Protein AF-A0A7R7HYR4-F1 (afdb_monomer)

Foldseek 3Di:
DDPVQQLLLLVLLVLLLVVLVVLLCVLVVCPPDDCPDDDNVRSVVSNQLSVQLNLLRADNPDPDPDDPPDDPDDDDQQVVLCSNRVCQRSCVQSPPVSVVSSVVSCVVVVHDHDHRDHGPDAPPDQPPDDPVNVVCLVVVVQVDDAPPPDDDQDNVLSDWDFDALVRVVVVLVVCVVVVVVSDPGDPCSSVDPNNFGKTKHFDNPPCQDFQHQDPVRDTRDSVNGHIDIDGPDD

Structure (mmCIF, N/CA/C/O backbone):
data_AF-A0A7R7HYR4-F1
#
_entry.id   AF-A0A7R7HYR4-F1
#
loop_
_atom_site.group_PDB
_atom_site.id
_atom_site.type_symbol
_atom_site.label_atom_id
_atom_site.label_alt_id
_atom_site.label_comp_id
_atom_site.label_asym_id
_atom_site.label_entity_id
_atom_site.label_seq_id
_atom_site.pdbx_PDB_ins_code
_atom_site.Cartn_x
_atom_site.Cartn_y
_atom_site.Cartn_z
_atom_site.occupancy
_atom_site.B_iso_or_equiv
_atom_site.auth_seq_id
_atom_site.auth_comp_id
_atom_site.auth_asym_id
_atom_site.auth_atom_id
_atom_site.pdbx_PDB_model_num
ATOM 1 N N . MET A 1 1 ? 14.959 -1.902 19.935 1.00 59.31 1 MET A N 1
ATOM 2 C CA . MET A 1 1 ? 13.515 -1.638 20.161 1.00 59.31 1 MET A CA 1
ATOM 3 C C . MET A 1 1 ? 12.787 -2.878 20.677 1.00 59.31 1 MET A C 1
ATOM 5 O O . MET A 1 1 ? 13.322 -3.978 20.569 1.00 59.31 1 MET A O 1
ATOM 9 N N . SER A 1 2 ? 11.633 -2.723 21.337 1.00 76.38 2 SER A N 1
ATOM 10 C CA . SER A 1 2 ? 11.024 -3.791 22.153 1.00 76.38 2 SER A CA 1
ATOM 11 C C . SER A 1 2 ? 10.123 -4.712 21.324 1.00 76.38 2 SER A C 1
ATOM 13 O O . SER A 1 2 ? 9.272 -4.237 20.579 1.00 76.38 2 SER A O 1
ATOM 15 N N . ARG A 1 3 ? 10.191 -6.039 21.540 1.00 81.62 3 ARG A N 1
ATOM 16 C CA . ARG A 1 3 ? 9.233 -7.030 20.981 1.00 81.62 3 ARG A CA 1
ATOM 17 C C . ARG A 1 3 ? 7.763 -6.638 21.196 1.00 81.62 3 ARG A C 1
ATOM 19 O O . ARG A 1 3 ? 6.889 -7.130 20.484 1.00 81.62 3 ARG A O 1
ATOM 26 N N . ARG A 1 4 ? 7.490 -5.799 22.199 1.00 85.88 4 ARG A N 1
ATOM 27 C CA . ARG A 1 4 ? 6.174 -5.229 22.492 1.00 85.88 4 ARG A CA 1
ATOM 28 C C . ARG A 1 4 ? 5.673 -4.311 21.376 1.00 85.88 4 ARG A C 1
ATOM 30 O O . ARG A 1 4 ? 4.516 -4.436 20.999 1.00 85.88 4 ARG A O 1
ATOM 37 N N . GLU A 1 5 ? 6.523 -3.446 20.831 1.00 87.44 5 GLU A N 1
ATOM 38 C CA . GLU A 1 5 ? 6.157 -2.502 19.763 1.00 87.44 5 GLU A CA 1
ATOM 39 C C . GLU A 1 5 ? 5.840 -3.250 18.471 1.00 87.44 5 GLU A C 1
ATOM 41 O O . GLU A 1 5 ? 4.805 -3.025 17.858 1.00 87.44 5 GLU A O 1
ATOM 46 N N . THR A 1 6 ? 6.662 -4.237 18.117 1.00 87.69 6 THR A N 1
ATOM 47 C CA . THR A 1 6 ? 6.432 -5.087 16.943 1.00 87.69 6 THR A CA 1
ATOM 48 C C . THR A 1 6 ? 5.141 -5.912 17.056 1.00 87.69 6 THR A C 1
ATOM 50 O O . THR A 1 6 ? 4.526 -6.247 16.045 1.00 87.69 6 THR A O 1
ATOM 53 N N . ARG A 1 7 ? 4.734 -6.306 18.271 1.00 88.94 7 ARG A N 1
ATOM 54 C CA . ARG A 1 7 ? 3.433 -6.961 18.501 1.00 88.94 7 ARG A CA 1
ATOM 55 C C . ARG A 1 7 ? 2.293 -5.962 18.372 1.00 88.94 7 ARG A C 1
ATOM 57 O O . ARG A 1 7 ? 1.361 -6.240 17.633 1.00 88.94 7 ARG A O 1
ATOM 64 N N . LEU A 1 8 ? 2.424 -4.798 19.007 1.00 92.19 8 LEU A N 1
ATOM 65 C CA . LEU A 1 8 ? 1.439 -3.727 18.917 1.00 92.19 8 LEU A CA 1
ATOM 66 C C . LEU A 1 8 ? 1.188 -3.320 17.459 1.00 92.19 8 LEU A C 1
ATOM 68 O O . LEU A 1 8 ? 0.040 -3.253 17.050 1.00 92.19 8 LEU A O 1
ATOM 72 N N . ASP A 1 9 ? 2.237 -3.132 16.658 1.00 92.94 9 ASP A N 1
ATOM 73 C CA . ASP A 1 9 ? 2.125 -2.823 15.227 1.00 92.94 9 ASP A CA 1
ATOM 74 C C . ASP A 1 9 ? 1.305 -3.885 14.467 1.00 92.94 9 ASP A C 1
ATOM 76 O O . ASP A 1 9 ? 0.493 -3.539 13.613 1.00 92.94 9 ASP A O 1
ATOM 80 N N . ARG A 1 10 ? 1.459 -5.175 14.795 1.00 91.19 10 ARG A N 1
ATOM 81 C CA . ARG A 1 10 ? 0.664 -6.254 14.177 1.00 91.19 10 ARG A CA 1
ATOM 82 C C . ARG A 1 10 ? -0.778 -6.292 14.676 1.00 91.19 10 ARG A C 1
ATOM 84 O O . ARG A 1 10 ? -1.676 -6.542 13.880 1.00 91.19 10 ARG A O 1
ATOM 91 N N . ASP A 1 11 ? -1.004 -6.033 15.960 1.00 93.06 11 ASP A N 1
ATOM 92 C CA . ASP A 1 11 ? -2.353 -5.968 16.529 1.00 93.06 11 ASP A CA 1
ATOM 93 C C . ASP A 1 11 ? -3.136 -4.791 15.924 1.00 93.06 11 ASP A C 1
ATOM 95 O O . ASP A 1 11 ? -4.302 -4.935 15.556 1.00 93.06 11 ASP A O 1
ATOM 99 N N . ILE A 1 12 ? -2.471 -3.642 15.749 1.00 95.75 12 ILE A N 1
ATOM 100 C CA . ILE A 1 12 ? -3.014 -2.484 15.034 1.00 95.75 12 ILE A CA 1
ATOM 101 C C . ILE A 1 12 ? -3.298 -2.838 13.575 1.00 95.75 12 ILE A C 1
ATOM 103 O O . ILE A 1 12 ? -4.384 -2.534 13.093 1.00 95.75 12 ILE A O 1
ATOM 107 N N . ALA A 1 13 ? -2.386 -3.527 12.884 1.00 95.12 13 ALA A N 1
ATOM 108 C CA . ALA A 1 13 ? -2.622 -3.964 11.511 1.00 95.12 13 ALA A CA 1
ATOM 109 C C . ALA A 1 13 ? -3.854 -4.871 11.383 1.00 95.12 13 ALA A C 1
ATOM 111 O O . ALA A 1 13 ? -4.683 -4.665 10.502 1.00 95.12 13 ALA A O 1
ATOM 112 N N . ALA A 1 14 ? -4.012 -5.841 12.286 1.00 94.31 14 ALA A N 1
ATOM 113 C CA . ALA A 1 14 ? -5.165 -6.735 12.292 1.00 94.31 14 ALA A CA 1
ATOM 114 C C . ALA A 1 14 ? -6.481 -5.979 12.523 1.00 94.31 14 ALA A C 1
ATOM 116 O O . ALA A 1 14 ? -7.466 -6.217 11.822 1.00 94.31 14 ALA A O 1
ATOM 117 N N . MET A 1 15 ? -6.482 -5.040 13.472 1.00 96.50 15 MET A N 1
ATOM 118 C CA . MET A 1 15 ? -7.629 -4.175 13.742 1.00 96.50 15 MET A CA 1
ATOM 119 C C . MET A 1 15 ? -7.978 -3.315 12.520 1.00 96.50 15 MET A C 1
ATOM 121 O O . MET A 1 15 ? -9.125 -3.328 12.079 1.00 96.50 15 MET A O 1
ATOM 125 N N . LEU A 1 16 ? -6.995 -2.631 11.925 1.00 96.94 16 LEU A N 1
ATOM 126 C CA . LEU A 1 16 ? -7.204 -1.783 10.749 1.00 96.94 16 LEU A CA 1
ATOM 127 C C . LEU A 1 16 ? -7.724 -2.592 9.558 1.00 96.94 16 LEU A C 1
ATOM 129 O O . LEU A 1 16 ? -8.661 -2.155 8.896 1.00 96.94 16 LEU A O 1
ATOM 133 N N . ALA A 1 17 ? -7.189 -3.793 9.322 1.00 95.88 17 ALA A N 1
ATOM 134 C CA . ALA A 1 17 ? -7.700 -4.685 8.286 1.00 95.88 17 ALA A CA 1
ATOM 135 C C . ALA A 1 17 ? -9.185 -5.012 8.514 1.00 95.88 17 ALA A C 1
ATOM 137 O O . ALA A 1 17 ? -9.989 -4.901 7.592 1.00 95.88 17 ALA A O 1
ATOM 138 N N . ALA A 1 18 ? -9.578 -5.351 9.746 1.00 95.62 18 ALA A N 1
ATOM 139 C CA . ALA A 1 18 ? -10.973 -5.640 10.075 1.00 95.62 18 ALA A CA 1
ATOM 140 C C . ALA A 1 18 ? -11.902 -4.428 9.860 1.00 95.62 18 ALA A C 1
ATOM 142 O O . ALA A 1 18 ? -13.008 -4.587 9.331 1.00 95.62 18 ALA A O 1
ATOM 143 N N . LYS A 1 19 ? -11.458 -3.214 10.220 1.00 97.12 19 LYS A N 1
ATOM 144 C CA . LYS A 1 19 ? -12.212 -1.971 9.967 1.00 97.12 19 LYS A CA 1
ATOM 145 C C . LYS A 1 19 ? -12.371 -1.711 8.469 1.00 97.12 19 LYS A C 1
ATOM 147 O O . LYS A 1 19 ? -13.491 -1.493 8.016 1.00 97.12 19 LYS A O 1
ATOM 152 N N . ALA A 1 20 ? -11.289 -1.821 7.701 1.00 96.31 20 ALA A N 1
ATOM 153 C CA . ALA A 1 20 ? -11.312 -1.640 6.253 1.00 96.31 20 ALA A CA 1
ATOM 154 C C . ALA A 1 20 ? -12.227 -2.659 5.560 1.00 96.31 20 ALA A C 1
ATOM 156 O O . ALA A 1 20 ? -13.045 -2.270 4.734 1.00 96.31 20 ALA A O 1
ATOM 157 N N . PHE A 1 21 ? -12.181 -3.943 5.937 1.00 95.38 21 PHE A N 1
ATOM 158 C CA . PHE A 1 21 ? -13.101 -4.948 5.388 1.00 95.38 21 PHE A CA 1
ATOM 159 C C . PHE A 1 21 ? -14.566 -4.650 5.710 1.00 95.38 21 PHE A C 1
ATOM 161 O O . PHE A 1 21 ? -15.437 -4.856 4.863 1.00 95.38 21 PHE A O 1
ATOM 168 N N . THR A 1 22 ? -14.847 -4.162 6.918 1.00 94.44 22 THR A N 1
ATOM 169 C CA . THR A 1 22 ? -16.204 -3.767 7.313 1.00 94.44 22 THR A CA 1
ATOM 170 C C . THR A 1 22 ? -16.695 -2.591 6.468 1.00 94.44 22 THR A C 1
ATOM 172 O O . THR A 1 22 ? -17.810 -2.635 5.953 1.00 94.44 22 THR A O 1
ATOM 175 N N . GLU A 1 23 ? -15.850 -1.576 6.271 1.00 94.62 23 GLU A N 1
ATOM 176 C CA . GLU A 1 23 ? -16.158 -0.401 5.449 1.00 94.62 23 GLU A CA 1
ATOM 177 C C . GLU A 1 23 ? -16.341 -0.787 3.969 1.00 94.62 23 GLU A C 1
ATOM 179 O O . GLU A 1 23 ? -17.358 -0.441 3.376 1.00 94.62 23 GLU A O 1
ATOM 184 N N . ILE A 1 24 ? -15.457 -1.615 3.398 1.00 93.69 24 ILE A N 1
ATOM 185 C CA . ILE A 1 24 ? -15.606 -2.153 2.032 1.00 93.69 24 ILE A CA 1
ATOM 186 C C . ILE A 1 24 ? -16.936 -2.891 1.876 1.00 93.69 24 ILE A C 1
ATOM 188 O O . ILE A 1 24 ? -17.642 -2.687 0.892 1.00 93.69 24 ILE A O 1
ATOM 192 N N . ARG A 1 25 ? -17.303 -3.747 2.837 1.00 91.56 25 ARG A N 1
ATOM 193 C CA . ARG A 1 25 ? -18.558 -4.506 2.773 1.00 91.56 25 ARG A CA 1
ATOM 194 C C . ARG A 1 25 ? -19.781 -3.594 2.844 1.00 91.56 25 ARG A C 1
ATOM 196 O O . ARG A 1 25 ? -20.766 -3.864 2.165 1.00 91.56 25 ARG A O 1
ATOM 203 N N . TYR A 1 26 ? -19.717 -2.539 3.652 1.00 89.94 26 TYR A N 1
ATOM 204 C CA . TYR A 1 26 ? -20.771 -1.532 3.742 1.00 89.94 26 TYR A CA 1
ATOM 205 C C . TYR A 1 26 ? -20.942 -0.767 2.424 1.00 89.94 26 TYR A C 1
ATOM 207 O O . TYR A 1 26 ? -22.066 -0.601 1.967 1.00 89.94 26 TYR A O 1
ATOM 215 N N . LEU A 1 27 ? -19.841 -0.361 1.787 1.00 90.19 27 LEU A N 1
ATOM 216 C CA . LEU A 1 27 ? -19.860 0.344 0.500 1.00 90.19 27 LEU A CA 1
ATOM 217 C C . LEU A 1 27 ? -20.329 -0.568 -0.645 1.00 90.19 27 LEU A C 1
ATOM 219 O O . LEU A 1 27 ? -21.175 -0.188 -1.443 1.00 90.19 27 LEU A O 1
ATOM 223 N N . ALA A 1 28 ? -19.843 -1.811 -0.696 1.00 87.56 28 ALA A N 1
ATOM 224 C CA . ALA A 1 28 ? -20.192 -2.762 -1.753 1.00 87.56 28 ALA A CA 1
ATOM 225 C C . ALA A 1 28 ? -21.618 -3.327 -1.629 1.00 87.56 28 ALA A C 1
ATOM 227 O O . ALA A 1 28 ? -22.205 -3.757 -2.621 1.00 87.56 28 ALA A O 1
ATOM 228 N N . GLY A 1 29 ? -22.166 -3.386 -0.412 1.00 82.06 29 GLY A N 1
ATOM 229 C CA . GLY A 1 29 ? -23.483 -3.964 -0.144 1.00 82.06 29 GLY A CA 1
ATOM 230 C C . GLY A 1 29 ? -24.659 -3.056 -0.502 1.00 82.06 29 GLY A C 1
ATOM 231 O O . GLY A 1 29 ? -25.799 -3.525 -0.500 1.00 82.06 29 GLY A O 1
ATOM 232 N N . ASP A 1 30 ? -24.417 -1.779 -0.800 1.00 66.19 30 ASP A N 1
ATOM 233 C CA . ASP A 1 30 ? -25.467 -0.764 -0.791 1.00 66.19 30 ASP A CA 1
ATOM 234 C C . A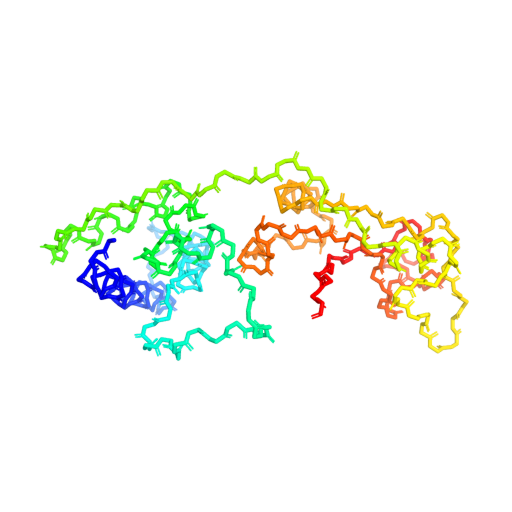SP A 1 30 ? -26.071 -0.440 -2.166 1.00 66.19 30 ASP A C 1
ATOM 236 O O . ASP A 1 30 ? -26.207 0.711 -2.572 1.00 66.19 30 ASP A O 1
ATOM 240 N N . ALA A 1 31 ? -26.543 -1.471 -2.872 1.00 55.03 31 ALA A N 1
ATOM 241 C CA . ALA A 1 31 ? -27.345 -1.316 -4.094 1.00 55.03 31 ALA A CA 1
ATOM 242 C C . ALA A 1 31 ? -28.733 -0.661 -3.857 1.00 55.03 31 ALA A C 1
ATOM 244 O O . ALA A 1 31 ? -29.544 -0.596 -4.780 1.00 55.03 31 ALA A O 1
ATOM 245 N N . ARG A 1 32 ? -29.052 -0.231 -2.622 1.00 55.56 32 ARG A N 1
ATOM 246 C CA . ARG A 1 32 ? -30.369 0.295 -2.207 1.00 55.56 32 ARG A CA 1
ATOM 247 C C . ARG A 1 32 ? -30.340 1.725 -1.651 1.00 55.56 32 ARG A C 1
ATOM 249 O O . ARG A 1 32 ? -31.402 2.227 -1.277 1.00 55.56 32 ARG A O 1
ATOM 256 N N . ARG A 1 33 ? -29.187 2.400 -1.592 1.00 59.84 33 ARG A N 1
ATOM 257 C CA . ARG A 1 33 ? -29.127 3.804 -1.155 1.00 59.84 33 ARG A CA 1
ATOM 258 C C . ARG A 1 33 ? -29.845 4.722 -2.141 1.00 59.84 33 ARG A C 1
ATOM 260 O O . ARG A 1 33 ? -29.608 4.675 -3.345 1.00 59.84 33 ARG A O 1
ATOM 267 N N . SER A 1 34 ? -30.702 5.591 -1.601 1.00 53.00 34 SER A N 1
ATOM 268 C CA . SER A 1 34 ? -31.257 6.724 -2.344 1.00 53.00 34 SER A CA 1
ATOM 269 C C . SER A 1 34 ? -30.097 7.551 -2.923 1.00 53.00 34 SER A C 1
ATOM 271 O O . SER A 1 34 ? -29.153 7.830 -2.176 1.00 53.00 34 SER A O 1
ATOM 273 N N . PRO A 1 35 ? -30.145 7.972 -4.199 1.00 54.03 35 PRO A N 1
ATOM 274 C CA . PRO A 1 35 ? -29.031 8.595 -4.931 1.00 54.03 35 PRO A CA 1
ATOM 275 C C . PRO A 1 35 ? -28.571 9.969 -4.400 1.00 54.03 35 PRO A C 1
ATOM 277 O O . PRO A 1 35 ? -27.824 10.669 -5.073 1.00 54.03 35 PRO A O 1
ATOM 280 N N . GLN A 1 36 ? -29.015 10.392 -3.214 1.00 56.41 36 GLN A N 1
ATOM 281 C CA . GLN A 1 36 ? -28.776 11.736 -2.691 1.00 56.41 36 GLN A CA 1
ATOM 282 C C . GLN A 1 36 ? -27.474 11.925 -1.900 1.00 56.41 36 GLN A C 1
ATOM 284 O O . GLN A 1 36 ? -27.128 13.077 -1.668 1.00 56.41 36 GLN A O 1
ATOM 289 N N . ASN A 1 37 ? -26.754 10.873 -1.482 1.00 58.81 37 ASN A N 1
ATOM 290 C CA . ASN A 1 37 ? -25.701 11.053 -0.464 1.00 58.81 37 ASN A CA 1
ATOM 291 C C . ASN A 1 37 ? -24.272 10.623 -0.835 1.00 58.81 37 ASN A C 1
ATOM 293 O O . ASN A 1 37 ? -23.368 10.918 -0.057 1.00 58.81 37 ASN A O 1
ATOM 297 N N . THR A 1 38 ? -24.021 9.937 -1.954 1.00 62.59 38 THR A N 1
ATOM 298 C CA . THR A 1 38 ? -22.656 9.592 -2.431 1.00 62.59 38 THR A CA 1
ATOM 299 C C . THR A 1 38 ? -22.760 8.959 -3.819 1.00 62.59 38 THR A C 1
ATOM 301 O O . THR A 1 38 ? -23.701 8.202 -4.070 1.00 62.59 38 THR A O 1
ATOM 304 N N . SER A 1 39 ? -21.860 9.290 -4.747 1.00 77.81 39 SER A N 1
ATOM 305 C CA . SER A 1 39 ? -21.874 8.684 -6.084 1.00 77.81 39 SER A CA 1
ATOM 306 C C . SER A 1 39 ? -21.249 7.282 -6.053 1.00 77.81 39 SER A C 1
ATOM 308 O O . SER A 1 39 ? -20.309 7.023 -5.307 1.00 77.81 39 SER A O 1
ATOM 310 N N . ALA A 1 40 ? -21.730 6.366 -6.899 1.00 80.25 40 ALA A N 1
ATOM 311 C CA . ALA A 1 40 ? -21.155 5.018 -7.008 1.00 80.25 40 ALA A CA 1
ATOM 312 C C . ALA A 1 40 ? -19.657 5.030 -7.385 1.00 80.25 40 ALA A C 1
ATOM 314 O O . ALA A 1 40 ? -18.932 4.078 -7.104 1.00 80.25 40 ALA A O 1
ATOM 315 N N . GLU A 1 41 ? -19.192 6.105 -8.026 1.00 81.00 41 GLU A N 1
ATOM 316 C CA . GLU A 1 41 ? -17.784 6.313 -8.358 1.00 81.00 41 GLU A CA 1
ATOM 317 C C . GLU A 1 41 ? -16.947 6.600 -7.104 1.00 81.00 41 GLU A C 1
ATOM 319 O O . GLU A 1 41 ? -15.928 5.942 -6.901 1.00 81.00 41 GLU A O 1
ATOM 324 N N . GLU A 1 42 ? -17.426 7.470 -6.211 1.00 85.00 42 GLU A N 1
ATOM 325 C CA . GLU A 1 42 ? -16.781 7.757 -4.920 1.00 85.00 42 GLU A CA 1
ATOM 326 C C . GLU A 1 42 ? -16.701 6.502 -4.036 1.00 85.00 42 GLU A C 1
ATOM 328 O O . GLU A 1 42 ? -15.66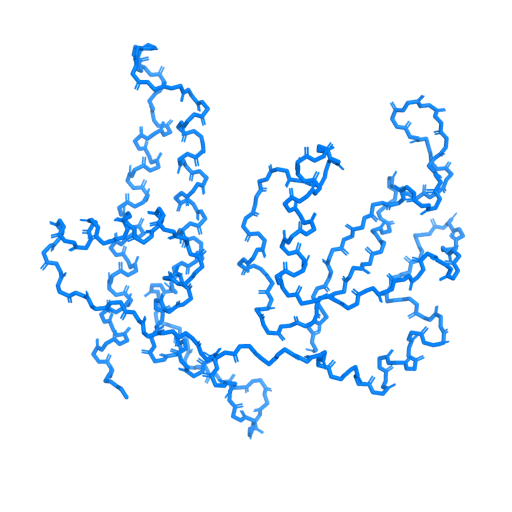3 6.230 -3.429 1.00 85.00 42 GLU A O 1
ATOM 333 N N . ASP A 1 43 ? -17.759 5.684 -4.006 1.00 87.94 43 ASP A N 1
ATOM 334 C CA . ASP A 1 43 ? -17.760 4.418 -3.262 1.00 87.94 43 ASP A CA 1
ATOM 335 C C . ASP A 1 43 ? -16.720 3.432 -3.824 1.00 87.94 43 ASP A C 1
ATOM 337 O O . ASP A 1 43 ? -15.999 2.773 -3.067 1.00 87.94 43 ASP A O 1
ATOM 341 N N . LEU A 1 44 ? -16.588 3.344 -5.153 1.00 87.06 44 LEU A N 1
ATOM 342 C CA . LEU A 1 44 ? -15.578 2.503 -5.800 1.00 87.06 44 LEU A CA 1
ATOM 343 C C . LEU A 1 44 ? -14.154 3.004 -5.546 1.00 87.06 44 LEU A C 1
ATOM 345 O O . LEU A 1 44 ? -13.263 2.192 -5.284 1.00 87.06 44 LEU A O 1
ATOM 349 N N . GLU A 1 45 ? -13.921 4.314 -5.612 1.00 86.12 45 GLU A N 1
ATOM 350 C CA . GLU A 1 45 ? -12.636 4.919 -5.253 1.00 86.12 45 GLU A CA 1
ATOM 351 C C . GLU A 1 45 ? -12.277 4.617 -3.801 1.00 86.12 45 GLU A C 1
ATOM 353 O O . GLU A 1 45 ? -11.157 4.190 -3.505 1.00 86.12 45 GLU A O 1
ATOM 358 N N . ARG A 1 46 ? -13.257 4.728 -2.903 1.00 91.75 46 ARG A N 1
ATOM 359 C CA . ARG A 1 46 ? -13.081 4.431 -1.489 1.00 91.75 46 ARG A CA 1
ATOM 360 C C . ARG A 1 46 ? -12.758 2.959 -1.237 1.00 91.75 46 ARG A C 1
ATOM 362 O O . ARG A 1 46 ? -11.851 2.656 -0.461 1.00 91.75 46 ARG A O 1
ATOM 369 N N . ILE A 1 47 ? -13.446 2.038 -1.913 1.00 91.38 47 ILE A N 1
ATOM 370 C CA . ILE A 1 47 ? -13.151 0.599 -1.847 1.00 91.38 47 ILE A CA 1
ATOM 371 C C . ILE A 1 47 ? -11.725 0.316 -2.329 1.00 91.38 47 ILE A C 1
ATOM 373 O O . ILE A 1 47 ? -10.999 -0.423 -1.662 1.00 91.38 47 ILE A O 1
ATOM 377 N N . ARG A 1 48 ? -11.306 0.909 -3.457 1.00 88.00 48 ARG A N 1
ATOM 378 C CA . ARG A 1 48 ? -9.942 0.753 -3.994 1.00 88.00 48 ARG A CA 1
ATOM 379 C C . ARG A 1 48 ? -8.899 1.243 -2.997 1.00 88.00 48 ARG A C 1
ATOM 381 O O . ARG A 1 48 ? -7.984 0.498 -2.668 1.00 88.00 48 ARG A O 1
ATOM 388 N N . PHE A 1 49 ? -9.093 2.440 -2.448 1.00 90.88 49 PHE A N 1
ATOM 389 C CA . PHE A 1 49 ? -8.222 3.000 -1.419 1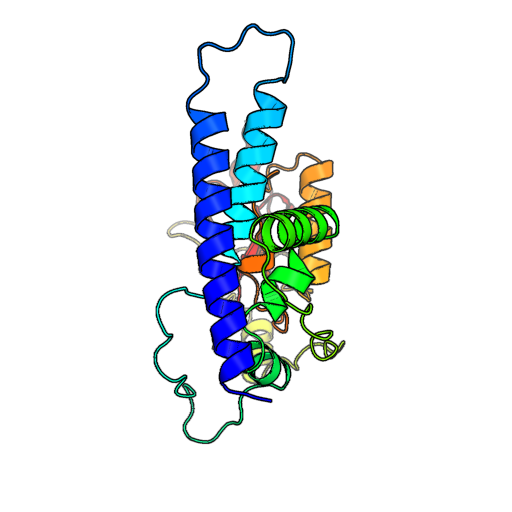.00 90.88 49 PHE A CA 1
ATOM 390 C C . PHE A 1 49 ? -8.062 2.060 -0.210 1.00 90.88 49 PHE A C 1
ATOM 392 O O . PHE A 1 49 ? -6.944 1.805 0.239 1.00 90.88 49 PHE A O 1
ATOM 399 N N . LEU A 1 50 ? -9.162 1.506 0.310 1.00 93.44 50 LEU A N 1
ATOM 400 C CA . LEU A 1 50 ? -9.124 0.601 1.465 1.00 93.44 50 LEU A CA 1
ATOM 401 C C . LEU A 1 50 ? -8.462 -0.740 1.136 1.00 93.44 50 LEU A C 1
ATOM 403 O O . LEU A 1 50 ? -7.710 -1.268 1.955 1.00 93.44 50 LEU A O 1
ATOM 407 N N . ALA A 1 51 ? -8.717 -1.285 -0.055 1.00 89.88 51 ALA A N 1
ATOM 408 C CA . ALA A 1 51 ? -8.072 -2.507 -0.519 1.00 89.88 51 ALA A CA 1
ATOM 409 C C . ALA A 1 51 ? -6.551 -2.320 -0.638 1.00 89.88 51 ALA A C 1
ATOM 411 O O . ALA A 1 51 ? -5.786 -3.162 -0.160 1.00 89.88 51 ALA A O 1
ATOM 412 N N . ASP A 1 52 ? -6.118 -1.184 -1.186 1.00 84.06 52 ASP A N 1
ATOM 413 C CA . ASP A 1 52 ? -4.709 -0.816 -1.318 1.00 84.06 52 ASP A CA 1
ATOM 414 C C . ASP A 1 52 ? -4.043 -0.627 0.051 1.00 84.06 52 ASP A C 1
ATOM 416 O O . ASP A 1 52 ? -2.922 -1.095 0.279 1.00 84.06 52 ASP A O 1
ATOM 420 N N . LEU A 1 53 ? -4.739 0.005 1.001 1.00 89.69 53 LEU A N 1
ATOM 421 C CA . LEU A 1 53 ? -4.270 0.129 2.381 1.00 89.69 53 LEU A CA 1
ATOM 422 C C . LEU A 1 53 ? -4.098 -1.254 3.018 1.00 89.69 53 LEU A C 1
ATOM 424 O O . LEU A 1 53 ? -3.033 -1.543 3.565 1.00 89.69 53 LEU A O 1
ATOM 428 N N . CYS A 1 54 ? -5.103 -2.130 2.906 1.00 89.56 54 CYS A N 1
ATOM 429 C CA . CYS A 1 54 ? -5.054 -3.493 3.436 1.00 89.56 54 CYS A CA 1
ATOM 430 C C . CYS A 1 54 ? -3.922 -4.325 2.841 1.00 89.56 54 CYS A C 1
ATOM 432 O O . CYS A 1 54 ? -3.264 -5.062 3.574 1.00 89.56 54 CYS A O 1
ATOM 434 N N . HIS A 1 55 ? -3.678 -4.197 1.538 1.00 84.19 55 HIS A N 1
ATOM 435 C CA . HIS A 1 55 ? -2.591 -4.895 0.863 1.00 84.19 55 HIS A CA 1
ATOM 436 C C . HIS A 1 55 ? -1.219 -4.539 1.454 1.00 84.19 55 HIS A C 1
ATOM 438 O O . HIS A 1 55 ? -0.332 -5.387 1.529 1.00 84.19 55 HIS A O 1
ATOM 444 N N . ASN A 1 56 ? -1.058 -3.296 1.911 1.00 85.56 56 ASN A N 1
ATOM 445 C CA . ASN A 1 56 ? 0.184 -2.799 2.490 1.00 85.56 56 ASN A CA 1
ATOM 446 C C . ASN A 1 56 ? 0.335 -3.075 3.991 1.00 85.56 56 ASN A C 1
ATOM 448 O O . ASN A 1 56 ? 1.399 -2.771 4.537 1.00 85.56 56 ASN A O 1
ATOM 452 N N . LEU A 1 57 ? -0.691 -3.587 4.681 1.00 89.56 57 LEU A N 1
ATOM 453 C CA . LEU A 1 57 ? -0.604 -3.897 6.109 1.00 89.56 57 LEU A CA 1
ATOM 454 C C . LEU A 1 57 ? 0.354 -5.074 6.350 1.00 89.56 57 LEU A C 1
ATOM 456 O O . LEU A 1 57 ? 0.387 -6.026 5.565 1.00 89.56 57 LEU A O 1
ATOM 460 N N . PRO A 1 58 ? 1.135 -5.054 7.446 1.00 84.81 58 PRO A N 1
ATOM 461 C CA . PRO A 1 58 ? 2.028 -6.155 7.751 1.00 84.81 58 PRO A CA 1
ATOM 462 C C . PRO A 1 58 ? 1.227 -7.449 7.964 1.00 84.81 58 PRO A C 1
ATOM 464 O O . PRO A 1 58 ? 0.111 -7.406 8.493 1.00 84.81 58 PRO A O 1
ATOM 467 N N . PRO A 1 59 ? 1.802 -8.616 7.618 1.00 77.12 59 PRO A N 1
ATOM 468 C CA . PRO A 1 59 ? 1.135 -9.893 7.808 1.00 77.12 59 PRO A CA 1
ATOM 469 C C . PRO A 1 59 ? 0.654 -10.061 9.251 1.00 77.12 59 PRO A C 1
ATOM 471 O O . PRO A 1 59 ? 1.438 -9.969 10.203 1.00 77.12 59 PRO A O 1
ATOM 474 N N . ILE A 1 60 ? -0.643 -10.332 9.392 1.00 64.81 60 ILE A N 1
ATOM 475 C CA . ILE A 1 60 ? -1.294 -10.590 10.683 1.00 64.81 60 ILE A CA 1
ATOM 476 C C . ILE A 1 60 ? -0.786 -11.918 11.264 1.00 64.81 60 ILE A C 1
ATOM 478 O O . ILE A 1 60 ? -0.537 -12.041 12.464 1.00 64.81 60 ILE A O 1
ATOM 482 N N . ALA A 1 61 ? -0.552 -12.909 10.398 1.00 50.75 61 ALA A N 1
ATOM 483 C CA . ALA A 1 61 ? 0.147 -14.129 10.772 1.00 50.75 61 ALA A CA 1
ATOM 484 C C . ALA A 1 61 ? 1.614 -13.807 11.080 1.00 50.75 61 ALA A C 1
ATOM 486 O O . ALA A 1 61 ? 2.273 -13.109 10.307 1.00 50.75 61 ALA A O 1
ATOM 487 N N . ARG A 1 62 ? 2.148 -14.338 12.194 1.00 53.81 62 ARG A N 1
ATOM 488 C CA . ARG A 1 62 ? 3.573 -14.193 12.525 1.00 53.81 62 ARG A CA 1
ATOM 489 C C . ARG A 1 62 ? 4.396 -14.620 11.306 1.00 53.81 62 ARG A C 1
ATOM 491 O O . ARG A 1 62 ? 4.335 -15.800 10.950 1.00 53.81 62 ARG A O 1
ATOM 498 N N . PRO A 1 63 ? 5.164 -13.714 10.674 1.00 52.09 63 PRO A N 1
ATOM 499 C CA . PRO A 1 63 ? 6.045 -14.134 9.605 1.00 52.09 63 PRO A CA 1
ATOM 500 C C . PRO A 1 63 ? 7.002 -15.177 10.180 1.00 52.09 63 PRO A C 1
ATOM 502 O O . PRO A 1 63 ? 7.439 -15.067 11.334 1.00 52.09 63 PRO A O 1
ATOM 505 N N . ARG A 1 64 ? 7.318 -16.208 9.388 1.00 48.25 64 ARG A N 1
ATOM 506 C CA . ARG A 1 64 ? 8.444 -17.086 9.715 1.00 48.25 64 ARG A CA 1
ATOM 507 C C . ARG A 1 64 ? 9.654 -16.193 10.009 1.00 48.25 64 ARG A C 1
ATOM 509 O O . ARG A 1 64 ? 9.819 -15.197 9.303 1.00 48.25 64 ARG A O 1
ATOM 516 N N . PRO A 1 65 ? 10.471 -16.509 11.033 1.00 51.28 65 PRO A N 1
ATOM 517 C CA . PRO A 1 65 ? 11.689 -15.758 11.289 1.00 51.28 65 PRO A CA 1
ATOM 518 C C . PRO A 1 65 ? 12.450 -15.640 9.975 1.00 51.28 65 PRO A C 1
ATOM 520 O O . PRO A 1 65 ? 12.761 -16.657 9.348 1.00 51.28 65 PRO A O 1
ATOM 523 N N . TRP A 1 66 ? 12.631 -14.395 9.533 1.00 48.84 66 TRP A N 1
ATOM 524 C CA . TRP A 1 66 ? 13.295 -14.072 8.283 1.00 48.84 66 TRP A CA 1
ATOM 525 C C . TRP A 1 66 ? 14.645 -14.784 8.285 1.00 48.84 66 TRP A C 1
ATOM 527 O O . TRP A 1 66 ? 15.474 -14.576 9.173 1.00 48.84 66 TRP A O 1
ATOM 537 N N . ARG A 1 67 ? 14.819 -15.708 7.340 1.00 46.91 67 ARG A N 1
ATOM 538 C CA . ARG A 1 67 ? 16.117 -16.303 7.055 1.00 46.91 67 ARG A CA 1
ATOM 539 C C . ARG A 1 67 ? 16.648 -15.546 5.850 1.00 46.91 67 ARG A C 1
ATOM 541 O O . ARG A 1 67 ? 15.987 -15.606 4.812 1.00 46.91 67 ARG A O 1
ATOM 548 N N . PRO A 1 68 ? 17.791 -14.855 5.959 1.00 45.31 68 PRO A N 1
ATOM 549 C CA . PRO A 1 68 ? 18.398 -14.262 4.785 1.00 45.31 68 PRO A CA 1
ATOM 550 C C . PRO A 1 68 ? 18.608 -15.370 3.753 1.00 45.31 68 PRO A C 1
ATOM 552 O O . PRO A 1 68 ? 19.135 -16.441 4.068 1.00 45.31 68 PRO A O 1
ATOM 555 N N . SER A 1 69 ? 18.186 -15.120 2.515 1.00 46.00 69 SER A N 1
ATOM 556 C CA . SER A 1 69 ? 18.397 -16.023 1.376 1.00 46.00 69 SER A CA 1
ATOM 557 C C . SER A 1 69 ? 19.891 -16.283 1.126 1.00 46.00 69 SER A C 1
ATOM 559 O O . SER A 1 69 ? 20.254 -17.292 0.527 1.00 46.00 69 SER A O 1
ATOM 561 N N . ARG A 1 70 ? 20.773 -15.432 1.675 1.00 45.91 70 ARG A N 1
ATOM 562 C CA . ARG A 1 70 ? 22.213 -15.673 1.815 1.00 45.91 70 ARG A CA 1
ATOM 563 C C . ARG A 1 70 ? 22.608 -15.832 3.278 1.00 45.91 70 ARG A C 1
ATOM 565 O O . ARG A 1 70 ? 22.518 -14.896 4.065 1.00 45.91 70 ARG A O 1
ATOM 572 N N . ARG A 1 71 ? 23.145 -17.000 3.625 1.00 41.66 71 ARG A N 1
ATOM 573 C CA . ARG A 1 71 ? 23.857 -17.228 4.887 1.00 41.66 71 ARG A CA 1
ATOM 574 C C . ARG A 1 71 ? 24.975 -16.170 5.021 1.00 41.66 71 ARG A C 1
ATOM 576 O O . ARG A 1 71 ? 25.985 -16.281 4.340 1.00 41.66 71 ARG A O 1
ATOM 583 N N . GLY A 1 72 ? 24.769 -15.141 5.852 1.00 45.94 72 GLY A N 1
ATOM 584 C CA . GLY A 1 72 ? 25.809 -14.180 6.256 1.00 45.94 72 GLY A CA 1
ATOM 585 C C . GLY A 1 72 ? 25.713 -12.736 5.739 1.00 45.94 72 GLY A C 1
ATOM 586 O O . GLY A 1 72 ? 26.564 -11.940 6.120 1.00 45.94 72 GLY A O 1
ATOM 587 N N . ALA A 1 73 ? 24.717 -12.357 4.928 1.00 46.28 73 ALA A N 1
ATOM 588 C CA . ALA A 1 73 ? 24.522 -10.944 4.568 1.00 46.28 73 ALA A CA 1
ATOM 589 C C . ALA A 1 73 ? 23.548 -10.275 5.561 1.00 46.28 73 ALA A C 1
ATOM 591 O O . ALA A 1 73 ? 22.426 -10.772 5.704 1.00 46.28 73 ALA A O 1
ATOM 592 N N . PRO A 1 74 ? 23.938 -9.194 6.266 1.00 50.22 74 PRO A N 1
ATOM 593 C CA . PRO A 1 74 ? 22.996 -8.435 7.078 1.00 50.22 74 PRO A CA 1
ATOM 594 C C . PRO A 1 74 ? 21.905 -7.856 6.171 1.00 50.22 74 PRO A C 1
ATOM 596 O O . PRO A 1 74 ? 22.205 -7.354 5.088 1.00 50.22 74 PRO A O 1
ATOM 599 N N . GLY A 1 75 ? 20.644 -7.959 6.603 1.00 58.03 75 GLY A N 1
ATOM 600 C CA . GLY A 1 75 ? 19.531 -7.304 5.913 1.00 58.03 75 GLY A CA 1
ATOM 601 C C . GLY A 1 75 ? 19.769 -5.799 5.845 1.00 58.03 75 GLY A C 1
ATOM 602 O O . GLY A 1 75 ? 20.420 -5.240 6.737 1.00 58.03 75 GLY A O 1
ATOM 603 N N . GLY A 1 76 ? 19.275 -5.157 4.788 1.00 70.69 76 GLY A N 1
ATOM 604 C CA . GLY A 1 76 ? 19.436 -3.715 4.591 1.00 70.69 76 GLY A CA 1
ATOM 605 C C . GLY A 1 76 ? 18.910 -2.922 5.793 1.00 70.69 76 GLY A C 1
ATOM 606 O O . GLY A 1 76 ? 18.026 -3.385 6.516 1.00 70.69 76 GLY A O 1
ATOM 607 N N . SER A 1 77 ? 19.424 -1.710 6.024 1.00 74.75 77 SER A N 1
ATOM 608 C CA . SER A 1 77 ? 18.976 -0.856 7.140 1.00 74.75 77 SER A CA 1
ATOM 609 C C . SER A 1 77 ? 17.456 -0.638 7.133 1.00 74.75 77 SER A C 1
ATOM 611 O O . SER A 1 77 ? 16.818 -0.631 8.186 1.00 74.75 77 SER A O 1
ATOM 613 N N . ARG A 1 78 ? 16.854 -0.533 5.942 1.00 72.56 78 ARG A N 1
ATOM 614 C CA . ARG A 1 78 ? 15.404 -0.440 5.745 1.00 72.56 78 ARG A CA 1
ATOM 615 C C . ARG A 1 78 ? 14.664 -1.714 6.151 1.00 72.56 78 ARG A C 1
ATOM 617 O O . ARG A 1 78 ? 13.655 -1.627 6.845 1.00 72.56 78 ARG A O 1
ATOM 624 N N . GLU A 1 79 ? 15.167 -2.885 5.764 1.00 74.88 79 GLU A N 1
ATOM 625 C CA . GLU A 1 79 ? 14.584 -4.175 6.157 1.00 74.88 79 GLU A CA 1
ATOM 626 C C . GLU A 1 79 ? 14.620 -4.351 7.677 1.00 74.88 79 GLU A C 1
ATOM 628 O O . GLU A 1 79 ? 13.643 -4.803 8.272 1.00 74.88 79 GLU A O 1
ATOM 633 N N . GLN A 1 80 ? 15.718 -3.939 8.319 1.00 80.19 80 GLN A N 1
ATOM 634 C CA . GLN A 1 80 ? 15.828 -3.933 9.776 1.00 80.19 80 GLN A CA 1
ATOM 635 C C . GLN A 1 80 ? 14.795 -2.986 10.401 1.00 80.19 80 GLN A C 1
ATOM 637 O O . GLN A 1 80 ? 14.048 -3.408 11.282 1.00 80.19 80 GLN A O 1
ATOM 642 N N . ALA A 1 81 ? 14.665 -1.756 9.894 1.00 83.06 81 ALA A N 1
ATOM 643 C CA . ALA A 1 81 ? 13.657 -0.807 10.367 1.00 83.06 81 ALA A CA 1
ATOM 644 C C . ALA A 1 81 ? 12.219 -1.350 10.214 1.00 83.06 81 ALA A C 1
ATOM 646 O O . ALA A 1 81 ? 11.406 -1.219 11.130 1.00 83.06 81 ALA A O 1
ATOM 647 N N . MET A 1 82 ? 11.912 -2.022 9.098 1.00 81.56 82 MET A N 1
ATOM 648 C CA . MET A 1 82 ? 10.616 -2.677 8.870 1.00 81.56 82 MET A CA 1
ATOM 649 C C . MET A 1 82 ? 10.403 -3.911 9.757 1.00 81.56 82 MET A C 1
ATOM 651 O O . MET A 1 82 ? 9.275 -4.196 10.157 1.00 81.56 82 MET A O 1
ATOM 655 N N . ALA A 1 83 ? 11.461 -4.646 10.100 1.00 81.81 83 ALA A N 1
ATOM 656 C CA . ALA A 1 83 ? 11.373 -5.755 11.044 1.00 81.81 83 ALA A CA 1
ATOM 657 C C . ALA A 1 83 ? 11.090 -5.266 12.474 1.00 81.81 83 ALA A C 1
ATOM 659 O O . ALA A 1 83 ? 10.336 -5.912 13.208 1.00 81.81 83 ALA A O 1
ATOM 660 N N . GLU A 1 84 ? 11.664 -4.126 12.866 1.00 86.19 84 GLU A N 1
ATOM 661 C CA . GLU A 1 84 ? 11.446 -3.521 14.180 1.00 86.19 84 GLU A CA 1
ATOM 662 C C . GLU A 1 84 ? 10.065 -2.866 14.296 1.00 86.19 84 GLU A C 1
ATOM 664 O O . GLU A 1 84 ? 9.367 -3.079 15.297 1.00 86.19 84 GLU A O 1
ATOM 669 N N . ARG A 1 85 ? 9.649 -2.131 13.255 1.00 90.69 85 ARG A N 1
ATOM 670 C CA . ARG A 1 85 ? 8.345 -1.464 13.133 1.00 90.69 85 ARG A CA 1
ATOM 671 C C . ARG A 1 85 ? 7.600 -1.929 11.878 1.00 90.69 85 ARG A C 1
ATOM 673 O O . ARG A 1 85 ? 7.664 -1.257 10.847 1.00 90.69 85 ARG A O 1
ATOM 680 N N . PRO A 1 86 ? 6.856 -3.048 11.944 1.00 89.75 86 PRO A N 1
ATOM 681 C CA . PRO A 1 86 ? 6.147 -3.613 10.794 1.00 89.75 86 PRO A CA 1
ATOM 682 C C . PRO A 1 86 ? 5.156 -2.665 10.112 1.00 89.75 86 PRO A C 1
ATOM 684 O O . PRO A 1 86 ? 4.941 -2.782 8.911 1.00 89.75 86 PRO A O 1
ATOM 687 N N . MET A 1 87 ? 4.580 -1.710 10.849 1.00 93.00 87 MET A N 1
ATOM 688 C CA . MET A 1 87 ? 3.695 -0.686 10.274 1.00 93.00 87 MET A CA 1
ATOM 689 C C . MET A 1 87 ? 4.452 0.422 9.524 1.00 93.00 87 MET A C 1
ATOM 691 O O . MET A 1 87 ? 3.820 1.281 8.912 1.00 93.00 87 MET A O 1
ATOM 695 N N . GLY A 1 88 ? 5.790 0.430 9.575 1.00 90.44 88 GLY A N 1
ATOM 696 C CA . GLY A 1 88 ? 6.654 1.451 8.979 1.00 90.44 88 GLY A CA 1
ATOM 697 C C . GLY A 1 88 ? 6.367 1.672 7.503 1.00 90.44 88 GLY A C 1
ATOM 698 O O . GLY A 1 88 ? 6.154 2.805 7.081 1.00 90.44 88 GLY A O 1
ATOM 699 N N . TRP A 1 89 ? 6.292 0.589 6.731 1.00 85.50 89 TRP A N 1
ATOM 700 C CA . TRP A 1 89 ? 5.973 0.673 5.309 1.00 85.50 89 TRP A CA 1
ATOM 701 C C . TRP A 1 89 ? 4.615 1.329 5.060 1.00 85.50 89 TRP A C 1
ATOM 703 O O . TRP A 1 89 ? 4.569 2.391 4.446 1.00 85.50 89 TRP A O 1
ATOM 713 N N . THR A 1 90 ? 3.534 0.749 5.594 1.00 90.25 90 THR A N 1
ATOM 714 C CA . THR A 1 90 ? 2.160 1.237 5.397 1.00 90.25 90 THR A CA 1
ATOM 715 C C . THR A 1 90 ? 2.028 2.705 5.789 1.00 90.25 90 THR A C 1
ATOM 717 O O . THR A 1 90 ? 1.483 3.507 5.035 1.00 90.25 90 THR A O 1
ATOM 720 N N . TRP A 1 91 ? 2.570 3.080 6.952 1.00 92.81 91 TRP A N 1
ATOM 721 C CA . TRP A 1 91 ? 2.502 4.447 7.461 1.00 92.81 91 TRP A CA 1
ATOM 722 C C . TRP A 1 91 ? 3.147 5.460 6.508 1.00 92.81 91 TRP A C 1
ATOM 724 O O . TRP A 1 91 ? 2.609 6.549 6.288 1.00 92.81 91 TRP A O 1
ATOM 734 N N . HIS A 1 92 ? 4.293 5.115 5.920 1.00 86.06 92 HIS A N 1
ATOM 735 C CA . HIS A 1 92 ? 5.022 6.032 5.047 1.00 86.06 92 HIS A CA 1
ATOM 736 C C . HIS A 1 92 ? 4.484 6.060 3.615 1.00 86.06 92 HIS A C 1
ATOM 738 O O . HIS A 1 92 ? 4.593 7.105 2.976 1.00 86.06 92 HIS A O 1
ATOM 744 N N . THR A 1 93 ? 3.848 4.987 3.134 1.00 81.44 93 THR A N 1
ATOM 745 C CA . THR A 1 93 ? 3.358 4.889 1.747 1.00 81.44 93 THR A CA 1
ATOM 746 C C . THR A 1 93 ? 1.896 5.280 1.549 1.00 81.44 93 THR A C 1
ATOM 748 O O . THR A 1 93 ? 1.555 5.732 0.460 1.00 81.44 93 THR A O 1
ATOM 751 N N . THR A 1 94 ? 1.043 5.188 2.573 1.00 82.56 94 THR A N 1
ATOM 752 C CA . THR A 1 94 ? -0.415 5.390 2.437 1.00 82.56 94 THR A CA 1
ATOM 753 C C . THR A 1 94 ? -0.872 6.851 2.249 1.00 82.56 94 THR A C 1
ATOM 755 O O . THR A 1 94 ? -2.070 7.108 2.122 1.00 82.56 94 THR A O 1
ATOM 758 N N . GLY A 1 95 ? 0.054 7.818 2.256 1.00 85.00 95 GLY A N 1
ATOM 759 C CA . GLY A 1 95 ? -0.241 9.249 2.105 1.00 85.00 95 GLY A CA 1
ATOM 760 C C . GLY A 1 95 ? -0.991 9.887 3.293 1.00 85.00 95 GLY A C 1
ATOM 761 O O . GLY A 1 95 ? -1.268 9.220 4.292 1.00 85.00 95 GLY A O 1
ATOM 762 N N . PRO A 1 96 ? -1.304 11.197 3.229 1.00 89.75 96 PRO A N 1
ATOM 763 C CA . PRO A 1 96 ? -1.974 11.916 4.318 1.00 89.75 96 PRO A CA 1
ATOM 764 C C . PRO A 1 96 ? -3.363 11.364 4.661 1.00 89.75 96 PRO A C 1
ATOM 766 O O . PRO A 1 96 ? -3.679 11.209 5.840 1.00 89.75 96 PRO A O 1
ATOM 769 N N . GLU A 1 97 ? -4.164 11.017 3.649 1.00 88.50 97 GLU A N 1
ATOM 770 C CA . GLU A 1 97 ? -5.510 10.463 3.842 1.00 88.50 97 GLU A CA 1
ATOM 771 C C . GLU A 1 97 ? -5.467 9.119 4.581 1.00 88.50 97 GLU A C 1
ATOM 773 O O . GLU A 1 97 ? -6.164 8.934 5.577 1.00 88.50 97 GLU A O 1
ATOM 778 N N . GLY A 1 98 ? -4.588 8.203 4.161 1.00 91.81 98 GLY A N 1
ATOM 779 C CA . GLY A 1 98 ? -4.382 6.927 4.844 1.00 91.81 98 GLY A CA 1
ATOM 780 C C . GLY A 1 98 ? -3.914 7.084 6.280 1.00 91.81 98 GLY A C 1
ATOM 781 O O . GLY A 1 98 ? -4.447 6.428 7.173 1.00 91.81 98 GLY A O 1
ATOM 782 N N . ARG A 1 99 ? -2.989 8.013 6.542 1.00 95.31 99 ARG A N 1
ATOM 783 C CA . ARG A 1 99 ? -2.533 8.303 7.909 1.00 95.31 99 ARG A CA 1
ATOM 784 C C . ARG A 1 99 ? -3.673 8.819 8.782 1.00 95.31 99 ARG A C 1
ATOM 786 O O . ARG A 1 99 ? -3.832 8.338 9.902 1.00 95.31 99 ARG A O 1
ATOM 793 N N . ALA A 1 100 ? -4.481 9.748 8.272 1.00 95.56 100 ALA A N 1
ATOM 794 C CA . ALA A 1 100 ? -5.645 10.269 8.985 1.00 95.56 100 ALA A CA 1
ATOM 795 C C . ALA A 1 100 ? -6.678 9.165 9.255 1.00 95.56 100 ALA A C 1
ATOM 797 O O . ALA A 1 100 ? -7.172 9.035 10.376 1.00 95.56 100 ALA A O 1
ATOM 798 N N . TRP A 1 101 ? -6.951 8.320 8.257 1.00 96.44 101 TRP A N 1
ATOM 799 C CA . TRP A 1 101 ? -7.856 7.185 8.397 1.00 96.44 101 TRP A CA 1
ATOM 800 C C . TRP A 1 101 ? -7.382 6.194 9.465 1.00 96.44 101 TRP A C 1
ATOM 802 O O . TRP A 1 101 ? -8.180 5.783 10.310 1.00 96.44 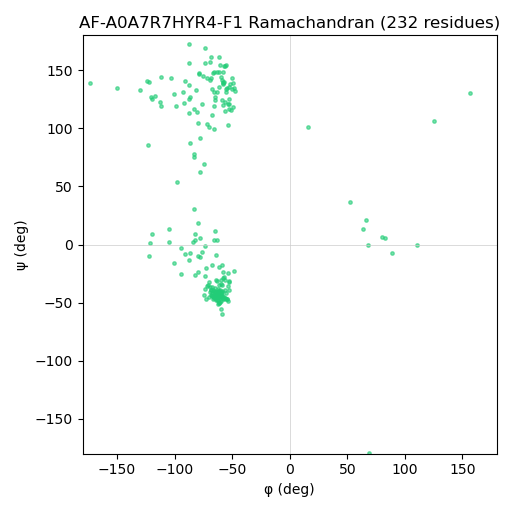101 TRP A O 1
ATOM 812 N N . MET A 1 102 ? -6.092 5.846 9.464 1.00 97.25 102 MET A N 1
ATOM 813 C CA . MET A 1 102 ? -5.496 4.951 10.455 1.00 97.25 102 MET A CA 1
ATOM 814 C C . MET A 1 102 ? -5.584 5.537 11.864 1.00 97.25 102 MET A C 1
ATOM 816 O O . MET A 1 102 ? -6.072 4.865 12.769 1.00 97.25 102 MET A O 1
ATOM 820 N N . LEU A 1 103 ? -5.141 6.786 12.052 1.00 97.31 103 LEU A N 1
ATOM 821 C CA . LEU A 1 103 ? -5.143 7.441 13.363 1.00 97.31 103 LEU A CA 1
ATOM 822 C C . LEU A 1 103 ? -6.553 7.535 13.946 1.00 97.31 103 LEU A C 1
ATOM 824 O O . LEU A 1 103 ? -6.747 7.175 15.103 1.00 97.31 103 LEU A O 1
ATOM 828 N N . ARG A 1 104 ? -7.541 7.916 13.127 1.00 96.81 104 ARG A N 1
ATOM 829 C CA . ARG A 1 104 ? -8.948 7.977 13.536 1.00 96.81 104 ARG A CA 1
ATOM 830 C C . ARG A 1 104 ? -9.444 6.639 14.083 1.00 96.81 104 ARG A C 1
ATOM 832 O O . ARG A 1 104 ? -10.065 6.604 15.138 1.00 96.81 104 ARG A O 1
ATOM 839 N N . HIS A 1 105 ? -9.168 5.535 13.391 1.00 97.25 105 HIS A N 1
ATOM 840 C CA . HIS A 1 105 ? -9.627 4.213 13.828 1.00 97.25 105 HIS A CA 1
ATOM 841 C C . HIS A 1 105 ? -8.872 3.693 15.052 1.00 97.25 105 HIS A C 1
ATOM 843 O O . HIS A 1 105 ? -9.465 3.046 15.909 1.00 97.25 105 HIS A O 1
ATOM 849 N N . ILE A 1 106 ? -7.577 3.992 15.156 1.00 96.81 106 ILE A N 1
ATOM 850 C CA . ILE A 1 106 ? -6.760 3.668 16.331 1.00 96.81 106 ILE A CA 1
ATOM 851 C C . ILE A 1 106 ? -7.292 4.395 17.574 1.00 96.81 106 ILE A C 1
ATOM 853 O O . ILE A 1 106 ? -7.417 3.781 18.635 1.00 96.81 106 ILE A O 1
ATOM 857 N N . GLU A 1 107 ? -7.631 5.677 17.431 1.00 96.25 107 GLU A N 1
ATOM 858 C CA . GLU A 1 107 ? -8.202 6.503 18.494 1.00 96.25 107 GLU A CA 1
ATOM 859 C C . GLU A 1 107 ? -9.598 6.022 18.904 1.00 96.25 107 GLU A C 1
ATOM 861 O O . GLU A 1 107 ? -9.854 5.844 20.093 1.00 96.25 107 GLU A O 1
ATOM 866 N N . GLN A 1 108 ? -10.469 5.722 17.935 1.00 95.31 108 GLN A N 1
ATOM 867 C CA . GLN A 1 108 ? -11.806 5.168 18.188 1.00 95.31 108 GLN A CA 1
ATOM 868 C C . GLN A 1 108 ? -11.768 3.834 18.947 1.00 95.31 108 GLN A C 1
ATOM 870 O O . GLN A 1 108 ? -12.630 3.581 19.785 1.00 95.31 108 GLN A O 1
ATOM 875 N N . ASP A 1 109 ? -10.763 2.994 18.693 1.00 94.12 109 ASP A N 1
ATOM 876 C CA . ASP A 1 109 ? -10.549 1.736 19.419 1.00 94.12 109 ASP A CA 1
ATOM 877 C C . ASP A 1 109 ? -9.808 1.932 20.764 1.00 94.12 109 ASP A C 1
ATOM 879 O O . ASP A 1 109 ? -9.474 0.957 21.443 1.00 94.12 109 ASP A O 1
ATOM 883 N N . GLY A 1 110 ? -9.512 3.178 21.159 1.00 93.62 110 GLY A N 1
ATOM 884 C CA . GLY A 1 110 ? -8.846 3.518 22.420 1.00 93.62 110 GLY A CA 1
ATOM 885 C C . GLY A 1 110 ? -7.399 3.022 22.514 1.00 93.62 110 GLY A C 1
ATOM 886 O O . GLY A 1 110 ? -6.856 2.854 23.612 1.00 93.62 110 GLY A O 1
ATOM 887 N N . ARG A 1 111 ? -6.752 2.736 21.378 1.00 92.44 111 ARG A N 1
ATOM 888 C CA . ARG A 1 111 ? -5.405 2.158 21.337 1.00 92.44 111 ARG A CA 1
ATOM 889 C C . ARG A 1 111 ? -4.361 3.268 21.385 1.00 92.44 111 ARG A C 1
ATOM 891 O O . ARG A 1 111 ? -4.307 4.137 20.524 1.00 92.44 111 ARG A O 1
ATOM 898 N N . ARG A 1 112 ? -3.443 3.193 22.349 1.00 91.31 112 ARG A N 1
ATOM 899 C CA . ARG A 1 112 ? -2.237 4.033 22.338 1.00 91.31 112 ARG A CA 1
ATOM 900 C C . ARG A 1 112 ? -1.218 3.433 21.378 1.00 91.31 112 ARG A C 1
ATOM 902 O O . ARG A 1 112 ? -0.577 2.436 21.707 1.00 91.31 112 ARG A O 1
ATOM 909 N N . TRP A 1 113 ? -1.079 4.041 20.208 1.00 94.50 113 TRP A N 1
ATOM 910 C CA . TRP A 1 113 ? -0.089 3.672 19.204 1.00 94.50 113 TRP A CA 1
ATOM 911 C C . TRP A 1 113 ? 0.676 4.909 18.748 1.00 94.50 113 TRP A C 1
ATOM 913 O O . TRP A 1 113 ? 0.080 5.940 18.447 1.00 94.50 113 TRP A O 1
ATOM 923 N N . THR A 1 114 ? 1.999 4.795 18.695 1.00 93.38 114 THR A N 1
ATOM 924 C CA . THR A 1 114 ? 2.868 5.866 18.207 1.00 93.38 114 THR A CA 1
ATOM 925 C C . THR A 1 114 ? 3.275 5.551 16.775 1.00 93.38 114 THR A C 1
ATOM 927 O O . THR A 1 114 ? 3.791 4.451 16.540 1.00 93.38 114 THR A O 1
ATOM 930 N N . PRO A 1 115 ? 3.120 6.493 15.831 1.00 93.12 115 PRO A N 1
ATOM 931 C CA . PRO A 1 115 ? 3.598 6.315 14.471 1.00 93.12 115 PRO A CA 1
ATOM 932 C C . PRO A 1 115 ? 5.065 5.863 14.397 1.00 93.12 115 PRO A C 1
ATOM 934 O O . PRO A 1 115 ? 5.885 6.263 15.230 1.00 93.12 115 PRO A O 1
ATOM 937 N N . PRO A 1 116 ? 5.419 4.998 13.435 1.00 91.44 116 PRO A N 1
ATOM 938 C CA . PRO A 1 116 ? 6.789 4.552 13.252 1.00 91.44 116 PRO A CA 1
ATOM 939 C C . PRO A 1 116 ? 7.687 5.710 12.787 1.00 91.44 116 PRO A C 1
ATOM 941 O O . PRO A 1 116 ? 7.222 6.597 12.063 1.00 91.44 116 PRO A O 1
ATOM 944 N N . PRO A 1 117 ? 8.976 5.709 13.179 1.00 88.62 117 PRO A N 1
ATOM 945 C CA . PRO A 1 117 ? 9.934 6.709 12.720 1.00 88.62 117 PRO A CA 1
ATOM 946 C C . PRO A 1 117 ? 10.091 6.653 11.190 1.00 88.62 117 PRO A C 1
ATOM 948 O O . PRO A 1 117 ? 9.719 5.647 10.572 1.00 88.62 117 PRO A O 1
ATOM 951 N N . PRO A 1 118 ? 10.622 7.715 10.556 1.00 85.88 118 PRO A N 1
ATOM 952 C CA . PRO A 1 118 ? 10.962 7.691 9.136 1.00 85.88 118 PRO A CA 1
ATOM 953 C C . PRO A 1 118 ? 11.849 6.488 8.807 1.00 85.88 118 PRO A C 1
ATOM 955 O O . PRO A 1 118 ? 12.758 6.145 9.564 1.00 85.88 118 PRO A O 1
ATOM 958 N N . LEU A 1 119 ? 11.563 5.835 7.678 1.00 81.69 119 LEU A N 1
ATOM 959 C CA . LEU A 1 119 ? 12.431 4.778 7.169 1.00 81.69 119 LEU A CA 1
ATOM 960 C C . LEU A 1 119 ? 13.787 5.384 6.769 1.00 81.69 119 LEU A C 1
ATOM 962 O O . LEU A 1 119 ? 13.820 6.546 6.351 1.00 81.69 119 LEU A O 1
ATOM 966 N N . PRO A 1 120 ? 14.896 4.628 6.894 1.00 79.75 120 PRO A N 1
ATOM 967 C CA . PRO A 1 120 ? 16.211 5.079 6.456 1.00 79.75 120 PRO A CA 1
ATOM 968 C C . PRO A 1 120 ? 16.154 5.657 5.042 1.00 79.75 120 PRO A C 1
ATOM 970 O O . PRO A 1 120 ? 15.507 5.083 4.163 1.00 79.75 120 PRO A O 1
ATOM 973 N N . ALA A 1 121 ? 16.807 6.807 4.854 1.00 65.31 121 ALA A N 1
ATOM 974 C CA . ALA A 1 121 ? 16.800 7.511 3.583 1.00 65.31 121 ALA A CA 1
ATOM 975 C C . ALA A 1 121 ? 17.352 6.612 2.472 1.00 65.31 121 ALA A C 1
ATOM 977 O O . ALA A 1 121 ? 18.350 5.906 2.651 1.00 65.31 121 ALA A O 1
ATOM 978 N N . HIS A 1 122 ? 16.680 6.667 1.327 1.00 58.31 122 HIS A N 1
ATOM 979 C CA . HIS A 1 122 ? 17.089 5.965 0.126 1.00 58.31 122 HIS A CA 1
ATOM 980 C C . HIS A 1 122 ? 18.494 6.404 -0.277 1.00 58.31 122 HIS A C 1
ATOM 982 O O . HIS A 1 122 ? 18.837 7.586 -0.221 1.00 58.31 122 HIS A O 1
ATOM 988 N N . HIS A 1 123 ? 19.314 5.452 -0.701 1.00 53.47 123 HIS A N 1
ATOM 989 C CA . HIS A 1 123 ? 20.558 5.783 -1.373 1.00 53.47 123 HIS A CA 1
ATOM 990 C C . HIS A 1 123 ? 20.162 6.303 -2.756 1.00 53.47 123 HIS A C 1
ATOM 992 O O . HIS A 1 123 ? 19.774 5.526 -3.625 1.00 53.47 123 HIS A O 1
ATOM 998 N N . THR A 1 124 ? 20.216 7.617 -2.958 1.00 45.53 124 THR A N 1
ATOM 999 C CA . THR A 1 124 ? 20.022 8.261 -4.264 1.00 45.53 124 THR A CA 1
ATOM 1000 C C . THR A 1 124 ? 21.272 8.033 -5.107 1.00 45.53 124 THR A C 1
ATOM 1002 O O . THR A 1 124 ? 22.098 8.911 -5.332 1.00 45.53 124 THR A O 1
ATOM 1005 N N . GLY A 1 125 ? 21.475 6.790 -5.504 1.00 49.72 125 GLY A N 1
ATOM 1006 C CA . GLY A 1 125 ? 22.540 6.392 -6.396 1.00 49.72 125 GLY A CA 1
ATOM 1007 C C . GLY A 1 125 ? 22.047 5.190 -7.177 1.00 49.72 125 GLY A C 1
ATOM 1008 O O . GLY A 1 125 ? 21.458 4.292 -6.571 1.00 49.72 125 GLY A O 1
ATOM 1009 N N . PRO A 1 126 ? 22.250 5.143 -8.503 1.00 48.50 126 PRO A N 1
ATOM 1010 C CA . PRO A 1 126 ? 21.962 3.929 -9.242 1.00 48.50 126 PRO A CA 1
ATOM 1011 C C . PRO A 1 126 ? 22.730 2.799 -8.560 1.00 48.50 126 PRO A C 1
ATOM 1013 O O . PRO A 1 126 ? 23.955 2.873 -8.438 1.00 48.50 126 PRO A O 1
ATOM 1016 N N . SER A 1 127 ? 22.023 1.767 -8.086 1.00 49.88 127 SER A N 1
ATOM 1017 C CA . SER A 1 127 ? 22.705 0.541 -7.679 1.00 49.88 127 SER A CA 1
ATOM 1018 C C . SER A 1 127 ? 23.574 0.128 -8.861 1.00 49.88 127 SER A C 1
ATOM 1020 O O . SER A 1 127 ? 23.032 -0.031 -9.962 1.00 49.88 127 SER A O 1
ATOM 1022 N N . PRO A 1 128 ? 24.904 0.021 -8.692 1.00 52.69 128 PRO A N 1
ATOM 1023 C CA . PRO A 1 128 ? 25.778 -0.238 -9.816 1.00 52.69 128 PRO A CA 1
ATOM 1024 C C . PRO A 1 128 ? 25.318 -1.543 -10.454 1.00 52.69 128 PRO A C 1
ATOM 1026 O O . PRO A 1 128 ? 25.261 -2.586 -9.790 1.00 52.69 128 PRO A O 1
ATOM 1029 N N . MET A 1 129 ? 24.929 -1.469 -11.733 1.00 55.81 129 MET A N 1
ATOM 1030 C CA . MET A 1 129 ? 24.681 -2.666 -12.523 1.00 55.81 129 MET A CA 1
ATOM 1031 C C . MET A 1 129 ? 25.866 -3.596 -12.310 1.00 55.81 129 MET A C 1
ATOM 1033 O O . MET A 1 129 ? 27.023 -3.182 -12.405 1.00 55.81 129 MET A O 1
ATOM 1037 N N . THR A 1 130 ? 25.586 -4.864 -12.029 1.00 60.59 130 THR A N 1
ATOM 1038 C CA . THR A 1 130 ? 26.672 -5.836 -11.999 1.00 60.59 130 THR A CA 1
ATOM 1039 C C . THR A 1 130 ? 27.334 -5.856 -13.375 1.00 60.59 130 THR A C 1
ATOM 1041 O O . THR A 1 130 ? 26.663 -5.738 -14.401 1.00 60.59 130 THR A O 1
ATOM 1044 N N . LEU A 1 131 ? 28.651 -6.034 -13.412 1.00 57.84 131 LEU A N 1
ATOM 1045 C CA . LEU A 1 131 ? 29.433 -6.072 -14.654 1.00 57.84 131 LEU A CA 1
ATOM 1046 C C . LEU A 1 131 ? 28.849 -7.091 -15.659 1.00 57.84 131 LEU A C 1
ATOM 1048 O O . LEU A 1 131 ? 28.816 -6.860 -16.862 1.00 57.84 131 LEU A O 1
ATOM 1052 N N . ARG A 1 132 ? 28.249 -8.178 -15.153 1.00 58.25 132 ARG A N 1
ATOM 1053 C CA . ARG A 1 132 ? 27.510 -9.178 -15.938 1.00 58.25 132 ARG A CA 1
ATOM 1054 C C . ARG A 1 132 ? 26.230 -8.631 -16.588 1.00 58.25 132 ARG A C 1
ATOM 1056 O O . ARG A 1 132 ? 25.940 -8.988 -17.726 1.00 58.25 132 ARG A O 1
ATOM 1063 N N . GLN A 1 133 ? 25.468 -7.784 -15.894 1.00 61.44 133 GLN A N 1
ATOM 1064 C CA . GLN A 1 133 ? 24.286 -7.112 -16.452 1.00 61.44 133 GLN A CA 1
ATOM 1065 C C . GLN A 1 133 ? 24.696 -6.103 -17.525 1.00 61.44 133 GLN A C 1
ATOM 1067 O O . GLN A 1 133 ? 24.123 -6.130 -18.609 1.00 61.44 133 GLN A O 1
ATOM 1072 N N . GLN A 1 134 ? 25.744 -5.310 -17.277 1.00 61.50 134 GLN A N 1
ATOM 1073 C CA . GLN A 1 134 ? 26.302 -4.404 -18.287 1.00 61.50 134 GLN A CA 1
ATOM 1074 C C . GLN A 1 134 ? 26.734 -5.171 -19.540 1.00 61.50 134 GLN A C 1
ATOM 1076 O O . GLN A 1 134 ? 26.337 -4.809 -20.639 1.00 61.50 134 GLN A O 1
ATOM 1081 N N . ILE A 1 135 ? 27.454 -6.286 -19.383 1.00 60.59 135 ILE A N 1
ATOM 1082 C CA . ILE A 1 135 ? 27.872 -7.140 -20.504 1.00 60.59 135 ILE A CA 1
ATOM 1083 C C . ILE A 1 135 ? 26.668 -7.736 -21.248 1.00 60.59 135 ILE A C 1
ATOM 1085 O O . ILE A 1 135 ? 26.672 -7.789 -22.471 1.00 60.59 135 ILE A O 1
ATOM 1089 N N . THR A 1 136 ? 25.620 -8.171 -20.547 1.00 60.66 136 THR A N 1
ATOM 1090 C CA . THR A 1 136 ? 24.435 -8.768 -21.195 1.00 60.66 136 THR A CA 1
ATOM 1091 C C . THR A 1 136 ? 23.680 -7.735 -22.040 1.00 60.66 136 THR A C 1
ATOM 1093 O O . THR A 1 136 ? 23.273 -8.039 -23.161 1.00 60.66 136 THR A O 1
ATOM 1096 N N . VAL A 1 137 ? 23.573 -6.500 -21.538 1.00 58.25 137 VAL A N 1
ATOM 1097 C CA . VAL A 1 137 ? 23.002 -5.355 -22.263 1.00 58.25 137 VAL A CA 1
ATOM 1098 C C . VAL A 1 137 ? 23.884 -4.952 -23.450 1.00 58.25 137 VAL A C 1
ATOM 1100 O O . VAL A 1 137 ? 23.379 -4.807 -24.559 1.00 58.25 137 VAL A O 1
ATOM 1103 N N . LEU A 1 138 ? 25.202 -4.845 -23.248 1.00 56.72 138 LEU A N 1
ATOM 1104 C CA . LEU A 1 138 ? 26.170 -4.488 -24.295 1.00 56.72 138 LEU A CA 1
ATOM 1105 C C . LEU A 1 138 ? 26.252 -5.534 -25.416 1.00 56.72 138 LEU A C 1
ATOM 1107 O O . LEU A 1 138 ? 26.491 -5.181 -26.565 1.00 56.72 138 LEU A O 1
ATOM 1111 N N . LEU A 1 139 ? 26.012 -6.812 -25.114 1.00 58.94 139 LEU A N 1
ATOM 1112 C CA . LEU A 1 139 ? 25.974 -7.895 -26.103 1.00 58.94 139 LEU A CA 1
ATOM 1113 C C . LEU A 1 139 ? 24.625 -8.006 -26.838 1.00 58.94 139 LEU A C 1
ATOM 1115 O O . LEU A 1 139 ? 24.390 -9.005 -27.520 1.00 58.94 139 LEU A O 1
ATOM 1119 N N . GLY A 1 140 ? 23.711 -7.041 -26.673 1.00 52.53 140 GLY A N 1
ATOM 1120 C CA . GLY A 1 140 ? 22.404 -7.040 -27.340 1.00 52.53 140 GLY A CA 1
ATOM 1121 C C . GLY A 1 140 ? 21.497 -8.206 -26.935 1.00 52.53 140 GLY A C 1
ATOM 1122 O O . GLY A 1 140 ? 20.488 -8.469 -27.589 1.00 52.53 140 GLY A O 1
ATOM 1123 N N . ARG A 1 141 ? 21.834 -8.925 -25.855 1.00 58.38 141 ARG A N 1
ATOM 1124 C CA . ARG A 1 141 ? 21.018 -10.014 -25.316 1.00 58.38 141 ARG A CA 1
ATOM 1125 C C . ARG A 1 141 ? 19.942 -9.404 -24.433 1.00 58.38 141 ARG A C 1
ATOM 1127 O O . ARG A 1 141 ? 20.049 -9.400 -23.210 1.00 58.38 141 ARG A O 1
ATOM 1134 N N . TRP A 1 142 ? 18.914 -8.863 -25.085 1.00 58.19 142 TRP A N 1
ATOM 1135 C CA . TRP A 1 142 ? 17.695 -8.419 -24.421 1.00 58.19 142 TRP A CA 1
ATOM 1136 C C . TRP A 1 142 ? 17.182 -9.547 -23.510 1.00 58.19 142 TRP A C 1
ATOM 1138 O O . TRP A 1 142 ? 17.148 -10.703 -23.948 1.00 58.19 142 TRP A O 1
ATOM 1148 N N . PRO A 1 143 ? 16.796 -9.265 -22.251 1.00 56.84 143 PRO A N 1
ATOM 1149 C CA . PRO A 1 143 ? 16.331 -10.305 -21.331 1.00 56.84 143 PRO A CA 1
ATOM 1150 C C . PRO A 1 143 ? 15.033 -10.979 -21.802 1.00 56.84 143 PRO A C 1
ATOM 1152 O O . PRO A 1 143 ? 14.632 -11.996 -21.241 1.00 56.84 143 PRO A O 1
ATOM 1155 N N . VAL A 1 144 ? 14.397 -10.447 -22.850 1.00 57.69 144 VAL A N 1
ATOM 1156 C CA . VAL A 1 144 ? 13.137 -10.934 -23.394 1.00 57.69 144 VAL A CA 1
ATOM 1157 C C . VAL A 1 144 ? 13.324 -11.368 -24.849 1.00 57.69 144 VAL A C 1
ATOM 1159 O O . VAL A 1 144 ? 13.827 -10.614 -25.677 1.00 57.69 144 VAL A O 1
ATOM 1162 N N . ARG A 1 145 ? 12.960 -12.611 -25.181 1.00 65.50 145 ARG A N 1
ATOM 1163 C CA . ARG A 1 145 ? 13.059 -13.114 -26.561 1.00 65.50 145 ARG A CA 1
ATOM 1164 C C . ARG A 1 145 ? 11.897 -12.592 -27.402 1.00 65.50 145 ARG A C 1
ATOM 1166 O O . ARG A 1 145 ? 10.785 -12.460 -26.896 1.00 65.50 145 ARG A O 1
ATOM 1173 N N . ALA A 1 146 ? 12.150 -12.360 -28.689 1.00 71.38 146 ALA A N 1
ATOM 1174 C CA . ALA A 1 146 ? 11.078 -12.129 -29.648 1.00 71.38 146 ALA A CA 1
ATOM 1175 C C . ALA A 1 146 ? 10.124 -13.342 -29.666 1.00 71.38 146 ALA A C 1
ATOM 1177 O O . ALA A 1 146 ? 10.602 -14.483 -29.600 1.00 71.38 146 ALA A O 1
ATOM 1178 N N . PRO A 1 147 ? 8.801 -13.130 -29.753 1.00 70.75 147 PRO A N 1
ATOM 1179 C CA . PRO A 1 147 ? 7.855 -14.219 -29.943 1.00 70.75 147 PRO A CA 1
ATOM 1180 C C . PRO A 1 147 ? 8.161 -15.033 -31.206 1.00 70.75 147 PRO A C 1
ATOM 1182 O O . PRO A 1 147 ? 8.732 -14.525 -32.174 1.00 70.75 147 PRO A O 1
ATOM 1185 N N . ALA A 1 148 ? 7.760 -16.306 -31.214 1.00 74.25 148 ALA A N 1
ATOM 1186 C CA . ALA A 1 148 ? 7.964 -17.182 -32.365 1.00 74.25 148 ALA A CA 1
ATOM 1187 C C . ALA A 1 148 ? 7.362 -16.572 -33.647 1.00 74.25 148 ALA A C 1
ATOM 1189 O O . ALA A 1 148 ? 6.236 -16.077 -33.641 1.00 74.25 148 ALA A O 1
ATOM 1190 N N . GLY A 1 149 ? 8.123 -16.605 -34.746 1.00 75.88 149 GLY A N 1
ATOM 1191 C CA . GLY A 1 149 ? 7.702 -16.052 -36.038 1.00 75.88 149 GLY A CA 1
ATOM 1192 C C . GLY A 1 149 ? 7.840 -14.530 -36.175 1.00 75.88 149 GLY A C 1
ATOM 1193 O O . GLY A 1 149 ? 7.410 -13.981 -37.187 1.00 75.88 149 GLY A O 1
ATOM 1194 N N . ARG A 1 150 ? 8.436 -13.833 -35.196 1.00 74.31 150 ARG A N 1
ATOM 1195 C CA . ARG A 1 150 ? 8.695 -12.387 -35.262 1.00 74.31 150 ARG A CA 1
ATOM 1196 C C . ARG A 1 150 ? 10.186 -12.073 -35.363 1.00 74.31 150 ARG A C 1
ATOM 1198 O O . ARG A 1 150 ? 11.017 -12.737 -34.747 1.00 74.31 150 ARG A O 1
ATOM 1205 N N . LEU A 1 151 ? 10.512 -11.023 -36.118 1.00 74.75 151 LEU A N 1
ATOM 1206 C CA . LEU A 1 151 ? 11.851 -10.433 -36.115 1.00 74.75 151 LEU A CA 1
ATOM 1207 C C . LEU A 1 151 ? 12.103 -9.732 -34.775 1.00 74.75 151 LEU A C 1
ATOM 1209 O O . LEU A 1 151 ? 11.169 -9.109 -34.268 1.00 74.75 151 LEU A O 1
ATOM 1213 N N . PRO A 1 152 ? 13.325 -9.803 -34.217 1.00 73.19 152 PRO A N 1
ATOM 1214 C CA . PRO A 1 152 ? 13.681 -9.110 -32.982 1.00 73.19 152 PRO A CA 1
ATOM 1215 C C . PRO A 1 152 ? 13.526 -7.591 -33.111 1.00 73.19 152 PRO A C 1
ATOM 1217 O O . PRO A 1 152 ? 13.604 -7.035 -34.208 1.00 73.19 152 PRO A O 1
ATOM 1220 N N . LEU A 1 153 ? 13.305 -6.922 -31.975 1.00 71.06 153 LEU A N 1
ATOM 1221 C CA . LEU A 1 153 ? 13.267 -5.463 -31.926 1.00 71.06 153 LEU A CA 1
ATOM 1222 C C . LEU A 1 153 ? 14.639 -4.874 -32.318 1.00 71.06 153 LEU A C 1
ATOM 1224 O O . LEU A 1 153 ? 15.672 -5.505 -32.075 1.00 71.06 153 LEU A O 1
ATOM 1228 N N . PRO A 1 154 ? 14.666 -3.681 -32.939 1.00 70.00 154 PRO A N 1
ATOM 1229 C CA . PRO A 1 154 ? 15.917 -3.014 -33.279 1.00 70.00 154 PRO A CA 1
ATOM 1230 C C . PRO A 1 154 ? 16.638 -2.541 -32.004 1.00 70.00 154 PRO A C 1
ATOM 1232 O O . PRO A 1 154 ? 16.012 -2.355 -30.958 1.00 70.00 154 PRO A O 1
ATOM 1235 N N . ALA A 1 155 ? 17.957 -2.341 -32.070 1.00 68.81 155 ALA A N 1
ATOM 1236 C CA . ALA A 1 155 ? 18.775 -2.022 -30.894 1.00 68.81 155 ALA A CA 1
ATOM 1237 C C . ALA A 1 155 ? 18.335 -0.726 -30.186 1.00 68.81 155 ALA A C 1
ATOM 1239 O O . ALA A 1 155 ? 18.399 -0.625 -28.964 1.00 68.81 155 ALA A O 1
ATOM 1240 N N . GLU A 1 156 ? 17.800 0.235 -30.936 1.00 64.06 156 GLU A N 1
ATOM 1241 C CA . GLU A 1 156 ? 17.249 1.501 -30.447 1.00 64.06 156 GLU A CA 1
ATOM 1242 C C . GLU A 1 156 ? 15.972 1.311 -29.611 1.00 64.06 156 GLU A C 1
ATOM 1244 O O . GLU A 1 156 ? 15.582 2.203 -28.859 1.00 64.06 156 GLU A O 1
ATOM 1249 N N . ALA A 1 157 ? 15.315 0.152 -29.713 1.00 63.00 157 ALA A N 1
ATOM 1250 C CA . ALA A 1 157 ? 14.177 -0.226 -28.882 1.00 63.00 157 ALA A CA 1
ATOM 1251 C C . ALA A 1 157 ? 14.598 -0.985 -27.609 1.00 63.00 157 ALA A C 1
ATOM 1253 O O . ALA A 1 157 ? 13.769 -1.170 -26.720 1.00 63.00 157 ALA A O 1
ATOM 1254 N N . HIS A 1 158 ? 15.875 -1.368 -27.477 1.00 65.31 158 HIS A N 1
ATOM 1255 C CA . HIS A 1 158 ? 16.447 -2.031 -26.297 1.00 65.31 158 HIS A CA 1
ATOM 1256 C C . HIS A 1 158 ? 16.858 -1.035 -25.194 1.00 65.31 158 HIS A C 1
ATOM 1258 O O . HIS A 1 158 ? 17.815 -1.261 -24.450 1.00 65.31 158 HIS A O 1
ATOM 1264 N N . VAL A 1 159 ? 16.168 0.103 -25.071 1.00 59.69 159 VAL A N 1
ATOM 1265 C CA . VAL A 1 159 ? 16.530 1.125 -24.081 1.00 59.69 159 VAL A CA 1
ATOM 1266 C C . VAL A 1 159 ? 16.032 0.701 -22.703 1.00 59.69 159 VAL A C 1
ATOM 1268 O O . VAL A 1 159 ? 14.916 1.026 -22.299 1.00 59.69 159 VAL A O 1
ATOM 1271 N N . LEU A 1 160 ? 16.900 0.012 -21.965 1.00 63.41 160 LEU A N 1
ATOM 1272 C CA . LEU A 1 160 ? 16.779 -0.171 -20.523 1.00 63.41 160 LEU A CA 1
ATOM 1273 C C . LEU A 1 160 ? 17.045 1.167 -19.840 1.00 63.41 160 LEU A C 1
ATOM 1275 O O . LEU A 1 160 ? 18.193 1.581 -19.680 1.00 63.41 160 LEU A O 1
ATOM 1279 N N . LYS A 1 161 ? 15.979 1.851 -19.424 1.00 66.31 161 LYS A N 1
ATOM 1280 C CA . LYS A 1 161 ? 16.121 2.960 -18.478 1.00 66.31 161 LYS A CA 1
ATOM 1281 C C . LYS A 1 161 ? 16.072 2.385 -17.074 1.00 66.31 161 LYS A C 1
ATOM 1283 O O . LYS A 1 161 ? 15.038 1.860 -16.668 1.00 66.31 161 LYS A O 1
ATOM 1288 N N . ALA A 1 162 ? 17.201 2.477 -16.378 1.00 68.00 162 ALA A N 1
ATOM 1289 C CA . ALA A 1 162 ? 17.245 2.321 -14.935 1.00 68.00 162 ALA A CA 1
ATOM 1290 C C . ALA A 1 162 ? 16.466 3.485 -14.319 1.00 68.00 162 ALA A C 1
ATOM 1292 O O . ALA A 1 162 ? 16.806 4.646 -14.549 1.00 68.00 162 ALA A O 1
ATOM 1293 N N . LEU A 1 163 ? 15.414 3.166 -13.583 1.00 69.12 163 LEU A N 1
ATOM 1294 C CA . LEU A 1 163 ? 14.600 4.109 -12.838 1.00 69.12 163 LEU A CA 1
ATOM 1295 C C . LEU A 1 163 ? 14.578 3.667 -11.379 1.00 69.12 163 LEU A C 1
ATOM 1297 O O . LEU A 1 163 ? 14.491 2.476 -11.088 1.00 69.12 163 LEU A O 1
ATOM 1301 N N . ASP A 1 164 ? 14.642 4.622 -10.463 1.00 70.50 164 ASP A N 1
ATOM 1302 C CA . ASP A 1 164 ? 14.240 4.356 -9.087 1.00 70.50 164 ASP A CA 1
ATOM 1303 C C . ASP A 1 164 ? 12.707 4.256 -8.984 1.00 70.50 164 ASP A C 1
ATOM 1305 O O . ASP A 1 164 ? 11.960 4.555 -9.925 1.00 70.50 164 ASP A O 1
ATOM 1309 N N . THR A 1 165 ? 12.232 3.791 -7.830 1.00 71.25 165 THR A N 1
ATOM 1310 C CA . THR A 1 165 ? 10.804 3.608 -7.553 1.00 71.25 165 THR A CA 1
ATOM 1311 C C . THR A 1 165 ? 10.006 4.893 -7.758 1.00 71.25 165 THR A C 1
ATOM 1313 O O . THR A 1 165 ? 8.924 4.839 -8.339 1.00 71.25 165 THR A O 1
ATOM 1316 N N . ASP A 1 166 ? 10.520 6.046 -7.326 1.00 71.19 166 ASP A N 1
ATOM 1317 C CA . ASP A 1 166 ? 9.808 7.323 -7.425 1.00 71.19 166 ASP A CA 1
ATOM 1318 C C . ASP A 1 166 ? 9.722 7.811 -8.885 1.00 71.19 166 ASP A C 1
ATOM 1320 O O . ASP A 1 166 ? 8.691 8.337 -9.305 1.00 71.19 166 ASP A O 1
ATOM 1324 N N . ALA A 1 167 ? 10.743 7.560 -9.705 1.00 71.94 167 ALA A N 1
ATOM 1325 C CA . ALA A 1 167 ? 10.728 7.847 -11.135 1.00 71.94 167 ALA A CA 1
ATOM 1326 C C . ALA A 1 167 ? 9.755 6.934 -11.898 1.00 71.94 167 ALA A C 1
ATOM 1328 O O . ALA A 1 167 ? 9.030 7.406 -12.780 1.00 71.94 167 ALA A O 1
ATOM 1329 N N . VAL A 1 168 ? 9.669 5.647 -11.531 1.00 75.38 168 VAL A N 1
ATOM 1330 C CA . VAL A 1 168 ? 8.584 4.775 -12.012 1.00 75.38 168 VAL A CA 1
ATOM 1331 C C . VAL A 1 168 ? 7.234 5.334 -11.568 1.00 75.38 168 VAL A C 1
ATOM 1333 O O . VAL A 1 168 ? 6.296 5.358 -12.368 1.00 75.38 168 VAL A O 1
ATOM 1336 N N . CYS A 1 169 ? 7.149 5.863 -10.341 1.00 74.25 169 CYS A N 1
ATOM 1337 C CA . CYS A 1 169 ? 5.915 6.446 -9.841 1.00 74.25 169 CYS A CA 1
ATOM 1338 C C . CYS A 1 169 ? 5.414 7.632 -10.643 1.00 74.25 169 CYS A C 1
ATOM 1340 O O . CYS A 1 169 ? 4.248 7.668 -11.046 1.00 74.25 169 CYS A O 1
ATOM 1342 N N . ALA A 1 170 ? 6.304 8.584 -10.889 1.00 73.25 170 ALA A N 1
ATOM 1343 C CA . ALA A 1 170 ? 6.009 9.753 -11.692 1.00 73.25 170 ALA A CA 1
ATOM 1344 C C . ALA A 1 170 ? 5.575 9.356 -13.111 1.00 73.25 170 ALA A C 1
ATOM 1346 O O . ALA A 1 170 ? 4.618 9.917 -13.640 1.00 73.25 170 ALA A O 1
ATOM 1347 N N . LEU A 1 171 ? 6.224 8.348 -13.703 1.00 73.50 171 LEU A N 1
ATOM 1348 C CA . LEU A 1 171 ? 5.907 7.871 -15.047 1.00 73.50 171 LEU A CA 1
ATOM 1349 C C . LEU A 1 171 ? 4.500 7.262 -15.145 1.00 73.50 171 LEU A C 1
ATOM 1351 O O . LEU A 1 171 ? 3.776 7.565 -16.090 1.00 73.50 171 LEU A O 1
ATOM 1355 N N . TYR A 1 172 ? 4.088 6.440 -14.177 1.00 70.88 172 TYR A N 1
ATOM 1356 C CA . TYR A 1 172 ? 2.736 5.868 -14.156 1.00 70.88 172 TYR A CA 1
ATOM 1357 C C . TYR A 1 172 ? 1.661 6.917 -13.872 1.00 70.88 172 TYR A C 1
ATOM 1359 O O . TYR A 1 172 ? 0.615 6.907 -14.522 1.00 70.88 172 TYR A O 1
ATOM 1367 N N . ALA A 1 173 ? 1.917 7.842 -12.942 1.00 67.88 173 ALA A N 1
ATOM 1368 C CA . ALA A 1 173 ? 1.012 8.960 -12.695 1.00 67.88 173 ALA A CA 1
ATOM 1369 C C . ALA A 1 173 ? 0.806 9.780 -13.977 1.00 67.88 173 ALA A C 1
ATOM 1371 O O . ALA A 1 173 ? -0.329 10.085 -14.345 1.00 67.88 173 ALA A O 1
ATOM 1372 N N . GLU A 1 174 ? 1.892 10.061 -14.703 1.00 67.25 174 GLU A N 1
ATOM 1373 C CA . GLU A 1 174 ? 1.847 10.793 -15.965 1.00 67.25 174 GLU A CA 1
ATOM 1374 C C . GLU A 1 174 ? 1.112 10.038 -17.070 1.00 67.25 174 GLU A C 1
ATOM 1376 O O . GLU A 1 174 ? 0.242 10.599 -17.736 1.00 67.25 174 GLU A O 1
ATOM 1381 N N . ALA A 1 175 ? 1.403 8.749 -17.240 1.00 64.12 175 ALA A N 1
ATOM 1382 C CA . ALA A 1 175 ? 0.728 7.920 -18.231 1.00 64.12 175 ALA A CA 1
ATOM 1383 C C . ALA A 1 175 ? -0.781 7.813 -17.960 1.00 64.12 175 ALA A C 1
ATOM 1385 O O . ALA A 1 175 ? -1.584 7.820 -18.898 1.00 64.12 175 ALA A O 1
ATOM 1386 N N . GLY A 1 176 ? -1.157 7.796 -16.678 1.00 61.03 176 GLY A N 1
ATOM 1387 C CA . GLY A 1 176 ? -2.529 7.946 -16.229 1.00 61.03 176 GLY A CA 1
ATOM 1388 C C . GLY A 1 176 ? -3.137 9.283 -16.660 1.00 61.03 176 GLY A C 1
ATOM 1389 O O . GLY A 1 176 ? -4.168 9.280 -17.332 1.00 61.03 176 GLY A O 1
ATOM 1390 N N . ARG A 1 177 ? -2.503 10.423 -16.325 1.00 64.44 177 ARG A N 1
ATOM 1391 C CA . ARG A 1 177 ? -2.986 11.767 -16.725 1.00 64.44 177 ARG A CA 1
ATOM 1392 C C . ARG A 1 177 ? -3.220 11.865 -18.232 1.00 64.44 177 ARG A C 1
ATOM 1394 O O . ARG A 1 177 ? -4.206 12.450 -18.673 1.00 64.44 177 ARG A O 1
ATOM 1401 N N . LEU A 1 178 ? -2.332 11.256 -19.011 1.00 60.53 178 LEU A N 1
ATOM 1402 C CA . LEU A 1 178 ? -2.368 11.251 -20.471 1.00 60.53 178 LEU A CA 1
ATOM 1403 C C . LEU A 1 178 ? -3.281 10.162 -21.073 1.00 60.53 178 LEU A C 1
ATOM 1405 O O . LEU A 1 178 ? -3.359 10.049 -22.295 1.00 60.53 178 LEU A O 1
ATOM 1409 N N . ARG A 1 179 ? -3.984 9.367 -20.249 1.00 64.75 179 ARG A N 1
ATOM 1410 C CA . ARG A 1 179 ? -4.898 8.283 -20.663 1.00 64.75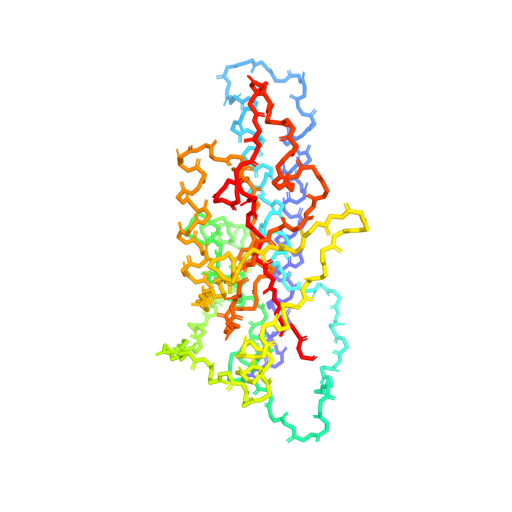 179 ARG A CA 1
ATOM 1411 C C . ARG A 1 179 ? -4.265 7.281 -21.637 1.00 64.75 179 ARG A C 1
ATOM 1413 O O . ARG A 1 179 ? -4.930 6.762 -22.531 1.00 64.75 179 ARG A O 1
ATOM 1420 N N . LEU A 1 180 ? -2.983 6.967 -21.457 1.00 58.06 180 LEU A N 1
ATOM 1421 C CA . LEU A 1 180 ? -2.203 6.148 -22.397 1.00 58.06 180 LEU A CA 1
ATOM 1422 C C . LEU A 1 180 ? -2.447 4.631 -22.276 1.00 58.06 180 LEU A C 1
ATOM 1424 O O . LEU A 1 180 ? -1.612 3.838 -22.701 1.00 58.06 180 LEU A O 1
ATOM 1428 N N . GLY A 1 181 ? -3.551 4.194 -21.662 1.00 50.84 181 GLY A N 1
ATOM 1429 C CA . GLY A 1 181 ? -3.848 2.769 -21.447 1.00 50.84 181 GLY A CA 1
ATOM 1430 C C . GLY A 1 181 ? -2.911 2.059 -20.457 1.00 50.84 181 GLY A C 1
ATOM 1431 O O . GLY A 1 181 ? -3.101 0.881 -20.173 1.00 50.84 181 GLY A O 1
ATOM 1432 N N . ILE A 1 182 ? -1.932 2.771 -19.891 1.00 54.56 182 ILE A N 1
ATOM 1433 C CA . ILE A 1 182 ? -1.133 2.336 -18.745 1.00 54.56 182 ILE A CA 1
ATOM 1434 C C . ILE A 1 182 ? -1.915 2.752 -17.492 1.00 54.56 182 ILE A C 1
ATOM 1436 O O . ILE A 1 182 ? -1.792 3.874 -17.013 1.00 54.56 182 ILE A O 1
ATOM 1440 N N . GLY A 1 183 ? -2.813 1.859 -17.070 1.00 43.50 183 GLY A N 1
ATOM 1441 C CA . GLY A 1 183 ? -3.607 1.854 -15.836 1.00 43.50 183 GLY A CA 1
ATOM 1442 C C . GLY A 1 183 ? -3.725 3.156 -15.035 1.00 43.50 183 GLY A C 1
ATOM 1443 O O . GLY A 1 183 ? -2.896 3.452 -14.178 1.00 43.50 183 GLY A O 1
ATOM 1444 N N . HIS A 1 184 ? -4.859 3.846 -15.180 1.00 43.16 184 HIS A N 1
ATOM 1445 C CA . HIS A 1 184 ? -5.482 4.491 -14.025 1.00 43.16 184 HIS A CA 1
ATOM 1446 C C . HIS A 1 184 ? -5.951 3.386 -13.072 1.00 43.16 184 HIS A C 1
ATOM 1448 O O . HIS A 1 184 ? -6.993 2.776 -13.295 1.00 43.16 184 HIS A O 1
ATOM 1454 N N . GLY A 1 185 ? -5.170 3.109 -12.033 1.00 46.16 185 GLY A N 1
ATOM 1455 C CA . GLY A 1 185 ? -5.612 2.268 -10.923 1.00 46.16 185 GLY A CA 1
ATOM 1456 C C . GLY A 1 185 ? -4.683 1.097 -10.648 1.00 46.16 185 GLY A C 1
ATOM 1457 O O . GLY A 1 185 ? -4.671 0.101 -11.365 1.00 46.16 185 GLY A O 1
ATOM 1458 N N . GLY A 1 186 ? -3.931 1.224 -9.564 1.00 52.53 186 GLY A N 1
ATOM 1459 C CA . GLY A 1 186 ? -3.202 0.132 -8.941 1.00 52.53 186 GLY A CA 1
ATOM 1460 C C . GLY A 1 186 ? -2.034 0.673 -8.120 1.00 52.53 186 GLY A C 1
ATOM 1461 O O . GLY A 1 186 ? -1.249 1.458 -8.655 1.00 52.53 186 GLY A O 1
ATOM 1462 N N . PRO A 1 187 ? -1.866 0.266 -6.853 1.00 53.84 187 PRO A N 1
ATOM 1463 C CA . PRO A 1 187 ? -0.771 0.701 -5.997 1.00 53.84 187 PRO A CA 1
ATOM 1464 C C . PRO A 1 187 ? 0.497 -0.076 -6.377 1.00 53.84 187 PRO A C 1
ATOM 1466 O O . PRO A 1 187 ? 1.049 -0.820 -5.571 1.00 53.84 187 PRO A O 1
ATOM 1469 N N . TRP A 1 188 ? 0.991 0.069 -7.611 1.00 57.78 188 TRP A N 1
ATOM 1470 C CA . TRP A 1 188 ? 2.195 -0.641 -8.064 1.00 57.78 188 TRP A CA 1
ATOM 1471 C C . TRP A 1 188 ? 3.424 -0.262 -7.223 1.00 57.78 188 TRP A C 1
ATOM 1473 O O . TRP A 1 188 ? 4.337 -1.071 -7.102 1.00 57.78 188 TRP A O 1
ATOM 1483 N N . ARG A 1 189 ? 3.396 0.871 -6.500 1.00 61.88 189 ARG A N 1
ATOM 1484 C CA . ARG A 1 189 ? 4.379 1.207 -5.454 1.00 61.88 189 ARG A CA 1
ATOM 1485 C C . ARG A 1 189 ? 4.555 0.103 -4.400 1.00 61.88 189 ARG A C 1
ATOM 1487 O O . ARG A 1 189 ? 5.657 -0.057 -3.896 1.00 61.88 189 ARG A O 1
ATOM 1494 N N . ALA A 1 190 ? 3.509 -0.664 -4.079 1.00 57.84 190 ALA A N 1
ATOM 1495 C CA . ALA A 1 190 ? 3.582 -1.796 -3.149 1.00 57.84 190 ALA A CA 1
ATOM 1496 C C . ALA A 1 190 ? 4.310 -3.022 -3.733 1.00 57.84 190 ALA A C 1
ATOM 1498 O O . ALA A 1 190 ? 4.759 -3.895 -2.991 1.00 57.84 190 ALA A O 1
ATOM 1499 N N . HIS A 1 191 ? 4.417 -3.099 -5.060 1.00 62.97 191 HIS A N 1
ATOM 1500 C CA . HIS A 1 191 ? 5.024 -4.217 -5.784 1.00 62.97 191 HIS A CA 1
ATOM 1501 C C . HIS A 1 191 ? 6.455 -3.939 -6.245 1.00 62.97 191 HIS A C 1
ATOM 1503 O O . HIS A 1 191 ? 7.171 -4.878 -6.595 1.00 62.97 191 HIS A O 1
AT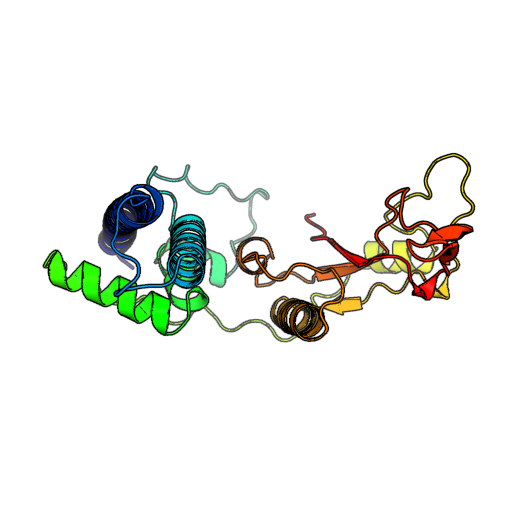OM 1509 N N . LEU A 1 192 ? 6.868 -2.674 -6.238 1.00 69.56 192 LEU A N 1
ATOM 1510 C CA . LEU A 1 192 ? 8.235 -2.272 -6.517 1.00 69.56 192 LEU A CA 1
ATOM 1511 C C . LEU A 1 192 ? 9.082 -2.441 -5.257 1.00 69.56 192 LEU A C 1
ATOM 1513 O O . LEU A 1 192 ? 8.687 -1.998 -4.178 1.00 69.56 192 LEU A O 1
ATOM 1517 N N . ASP A 1 193 ? 10.258 -3.056 -5.397 1.00 62.69 193 ASP A N 1
ATOM 1518 C CA . ASP A 1 193 ? 11.298 -2.916 -4.382 1.00 62.69 193 ASP A CA 1
ATOM 1519 C C . ASP A 1 193 ? 11.590 -1.413 -4.206 1.00 62.69 193 ASP A C 1
ATOM 1521 O O . ASP A 1 193 ? 12.050 -0.777 -5.159 1.00 62.69 193 ASP A O 1
ATOM 1525 N N . PRO A 1 194 ? 11.309 -0.825 -3.029 1.00 62.03 194 PRO A N 1
ATOM 1526 C CA . PRO A 1 194 ? 11.508 0.599 -2.790 1.00 62.03 194 PRO A CA 1
ATOM 1527 C C . PRO A 1 194 ? 12.945 1.059 -3.022 1.00 62.03 194 PRO A C 1
ATOM 1529 O O . PRO A 1 194 ? 13.139 2.214 -3.397 1.00 62.03 194 PRO A O 1
ATOM 1532 N N . ASP A 1 195 ? 13.916 0.169 -2.817 1.00 60.59 195 ASP A N 1
ATOM 1533 C CA . ASP A 1 195 ? 15.347 0.425 -2.999 1.00 60.59 195 ASP A CA 1
ATOM 1534 C C . ASP A 1 195 ? 15.887 -0.232 -4.285 1.00 60.59 195 ASP A C 1
ATOM 1536 O O . ASP A 1 195 ? 17.079 -0.152 -4.597 1.00 60.59 195 ASP A O 1
ATOM 1540 N N . GLY A 1 196 ? 15.002 -0.879 -5.045 1.00 61.88 196 GLY A N 1
ATOM 1541 C CA . GLY A 1 196 ? 15.321 -1.552 -6.289 1.00 61.88 196 GLY A CA 1
ATOM 1542 C C . GLY A 1 196 ? 15.528 -0.571 -7.434 1.00 61.88 196 GLY A C 1
ATOM 1543 O O . GLY A 1 196 ? 14.848 0.449 -7.557 1.00 61.88 196 GLY A O 1
ATOM 1544 N N . VAL A 1 197 ? 16.463 -0.916 -8.318 1.00 65.62 197 VAL A N 1
ATOM 1545 C CA . VAL A 1 197 ? 16.518 -0.309 -9.648 1.00 65.62 197 VAL A CA 1
ATOM 1546 C C . VAL A 1 197 ? 15.534 -1.055 -10.529 1.00 65.62 197 VAL A C 1
ATOM 1548 O O . VAL A 1 197 ? 15.709 -2.241 -10.819 1.00 65.62 197 VAL A O 1
ATOM 1551 N N . HIS A 1 198 ? 14.528 -0.325 -10.979 1.00 70.62 198 HIS A N 1
ATOM 1552 C CA . HIS A 1 198 ? 13.514 -0.808 -11.891 1.00 70.62 198 HIS A CA 1
ATOM 1553 C C . HIS A 1 198 ? 13.947 -0.538 -13.312 1.00 70.62 198 HIS A C 1
ATOM 1555 O O . HIS A 1 198 ? 14.509 0.509 -13.636 1.00 70.62 198 HIS A O 1
ATOM 1561 N N . TYR A 1 199 ? 13.668 -1.491 -14.181 1.00 70.69 199 TYR A N 1
ATOM 1562 C CA . TYR A 1 199 ? 14.016 -1.372 -15.578 1.00 70.69 199 TYR A CA 1
ATOM 1563 C C . TYR A 1 199 ? 12.743 -1.268 -16.399 1.00 70.69 199 TYR A C 1
ATOM 1565 O O . TYR A 1 199 ? 11.883 -2.150 -16.346 1.00 70.69 199 TYR A O 1
ATOM 1573 N N . LEU A 1 200 ? 12.625 -0.182 -17.163 1.00 68.56 200 LEU A N 1
ATOM 1574 C CA . LEU A 1 200 ? 11.627 -0.111 -18.222 1.00 68.56 200 LEU A CA 1
ATOM 1575 C C . LEU A 1 200 ? 12.101 -0.946 -19.403 1.00 68.56 200 LEU A C 1
ATOM 1577 O O . LEU A 1 200 ? 13.161 -0.688 -19.975 1.00 68.56 200 LEU A O 1
ATOM 1581 N N . VAL A 1 201 ? 11.283 -1.926 -19.760 1.00 65.56 201 VAL A N 1
ATOM 1582 C CA . VAL A 1 201 ? 11.500 -2.861 -20.859 1.00 65.56 201 VAL A CA 1
ATOM 1583 C C . VAL A 1 201 ? 10.305 -2.732 -21.795 1.00 65.56 201 VAL A C 1
ATOM 1585 O O . VAL A 1 201 ? 9.169 -2.588 -21.353 1.00 65.56 201 VAL A O 1
ATOM 1588 N N . THR A 1 202 ? 10.528 -2.758 -23.100 1.00 64.31 202 THR A N 1
ATOM 1589 C CA . THR A 1 202 ? 9.455 -2.918 -24.085 1.00 64.31 202 THR A CA 1
ATOM 1590 C C . THR A 1 202 ? 8.722 -4.238 -23.832 1.00 64.31 202 THR A C 1
ATOM 1592 O O . THR A 1 202 ? 9.345 -5.297 -23.781 1.00 64.31 202 THR A O 1
ATOM 1595 N N . ASP A 1 203 ? 7.409 -4.159 -23.642 1.00 64.62 203 ASP A N 1
ATOM 1596 C CA . ASP A 1 203 ? 6.499 -5.286 -23.485 1.00 64.62 203 ASP A CA 1
ATOM 1597 C C . ASP A 1 203 ? 6.426 -6.050 -24.815 1.00 64.62 203 ASP A C 1
ATOM 1599 O O . ASP A 1 203 ? 5.914 -5.525 -25.808 1.00 64.62 203 ASP A O 1
ATOM 1603 N N . PRO A 1 204 ? 6.952 -7.281 -24.876 1.00 57.41 204 PRO A N 1
ATOM 1604 C CA . PRO A 1 204 ? 6.983 -8.075 -26.098 1.00 57.41 204 PRO A CA 1
ATOM 1605 C C . PRO A 1 204 ? 5.634 -8.731 -26.422 1.00 57.41 204 PRO A C 1
ATOM 1607 O O . PRO A 1 204 ? 5.605 -9.611 -27.287 1.00 57.41 204 PRO A O 1
ATOM 1610 N N . ALA A 1 205 ? 4.558 -8.444 -25.677 1.00 62.00 205 ALA A N 1
ATOM 1611 C CA . ALA A 1 205 ? 3.321 -9.187 -25.820 1.00 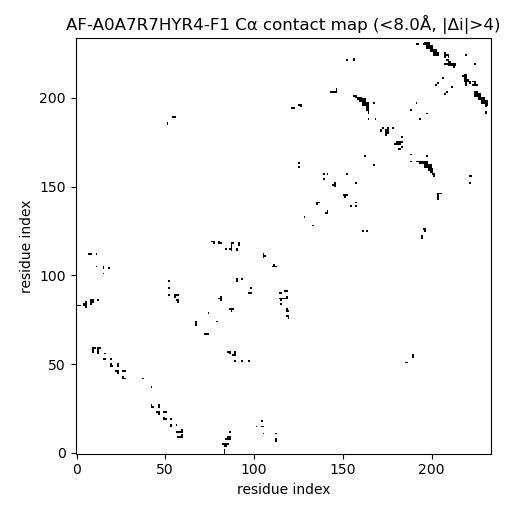62.00 205 ALA A CA 1
ATOM 1612 C C . ALA A 1 205 ? 2.856 -9.211 -27.282 1.00 62.00 205 ALA A C 1
ATOM 1614 O O . ALA A 1 205 ? 2.882 -8.202 -27.990 1.00 62.00 205 ALA A O 1
ATOM 1615 N N . ASN A 1 206 ? 2.428 -10.395 -27.733 1.00 63.97 206 ASN A N 1
ATOM 1616 C CA . ASN A 1 206 ? 2.166 -10.678 -29.145 1.00 63.97 206 ASN A CA 1
ATOM 1617 C C . ASN A 1 206 ? 1.200 -9.691 -29.807 1.00 63.97 206 ASN A C 1
ATOM 1619 O O . ASN A 1 206 ? 1.262 -9.551 -31.020 1.00 63.97 206 ASN A O 1
ATOM 1623 N N . TYR A 1 207 ? 0.324 -9.033 -29.044 1.00 61.03 207 TYR A N 1
ATOM 1624 C CA . TYR A 1 207 ? -0.639 -8.045 -29.531 1.00 61.03 207 TYR A CA 1
ATOM 1625 C C . TYR A 1 207 ? -0.037 -6.648 -29.770 1.00 61.03 207 TYR A C 1
ATOM 1627 O O . TYR A 1 207 ? -0.543 -5.933 -30.628 1.00 61.03 207 TYR A O 1
ATOM 1635 N N . TYR A 1 208 ? 1.077 -6.281 -29.126 1.00 65.38 208 TYR A N 1
ATOM 1636 C CA . TYR A 1 208 ? 1.746 -4.981 -29.309 1.00 65.38 208 TYR A CA 1
ATOM 1637 C C . TYR A 1 208 ? 3.036 -5.053 -30.143 1.00 65.38 208 TYR A C 1
ATOM 1639 O O . TYR A 1 208 ? 3.795 -4.087 -30.181 1.00 65.38 208 TYR A O 1
ATOM 1647 N N . TRP A 1 209 ? 3.293 -6.168 -30.840 1.00 72.06 209 TRP A N 1
ATOM 1648 C CA . TRP A 1 209 ? 4.485 -6.310 -31.683 1.00 72.06 209 TRP A CA 1
ATOM 1649 C C . TRP A 1 209 ? 4.402 -5.455 -32.961 1.00 72.06 209 TRP A C 1
ATOM 1651 O O . TRP A 1 209 ? 3.329 -5.377 -33.573 1.00 72.06 209 TRP A O 1
ATOM 1661 N N . PRO A 1 210 ? 5.517 -4.865 -33.433 1.00 67.25 210 PRO A N 1
ATOM 1662 C CA . PRO A 1 210 ? 5.512 -4.105 -34.675 1.00 67.25 210 PRO A CA 1
ATOM 1663 C C . PRO A 1 210 ? 5.020 -4.920 -35.876 1.00 67.25 210 PRO A C 1
ATOM 1665 O O . PRO A 1 210 ? 5.348 -6.099 -36.024 1.00 67.25 210 PRO A O 1
ATOM 1668 N N . GLY A 1 211 ? 4.227 -4.283 -36.739 1.00 66.81 211 GLY A N 1
ATOM 1669 C CA . GLY A 1 211 ? 3.593 -4.922 -37.900 1.00 66.81 211 GLY A CA 1
ATOM 1670 C C . GLY A 1 211 ? 2.221 -5.550 -37.626 1.00 66.81 211 GLY A C 1
ATOM 1671 O O . GLY A 1 211 ? 1.548 -5.948 -38.571 1.00 66.81 211 GLY A O 1
ATOM 1672 N N . ASN A 1 212 ? 1.770 -5.607 -36.372 1.00 72.00 212 ASN A N 1
ATOM 1673 C CA . ASN A 1 212 ? 0.362 -5.875 -36.069 1.00 72.00 212 ASN A CA 1
ATOM 1674 C C . ASN A 1 212 ? -0.515 -4.665 -36.370 1.00 72.00 212 ASN A C 1
ATOM 1676 O O . ASN A 1 212 ? -0.039 -3.534 -36.315 1.00 72.00 212 ASN A O 1
ATOM 1680 N N . THR A 1 213 ? -1.805 -4.894 -36.611 1.00 69.69 213 THR A N 1
ATOM 1681 C CA . THR A 1 213 ? -2.791 -3.816 -36.688 1.00 69.69 213 THR A CA 1
ATOM 1682 C C . THR A 1 213 ? -2.941 -3.128 -35.335 1.00 69.69 213 THR A C 1
ATOM 1684 O O . THR A 1 213 ? -3.208 -3.783 -34.327 1.00 69.69 213 THR A O 1
ATOM 1687 N N . ASP A 1 214 ? -2.793 -1.809 -35.310 1.00 67.56 214 ASP A N 1
ATOM 1688 C CA . ASP A 1 214 ? -3.273 -0.984 -34.217 1.00 67.56 214 ASP A CA 1
ATOM 1689 C C . ASP A 1 214 ? -4.813 -0.986 -34.214 1.00 67.56 214 ASP A C 1
ATOM 1691 O O . ASP A 1 214 ? -5.467 -1.325 -35.205 1.00 67.56 214 ASP A O 1
ATOM 1695 N N . GLY A 1 215 ? -5.421 -0.604 -33.089 1.00 62.41 215 GLY A N 1
ATOM 1696 C CA . GLY A 1 215 ? -6.883 -0.539 -32.957 1.00 62.41 215 GLY A CA 1
ATOM 1697 C C . GLY A 1 215 ? -7.572 0.477 -33.885 1.00 62.41 215 GLY A C 1
ATOM 1698 O O . GLY A 1 215 ? -8.778 0.670 -33.772 1.00 62.41 215 GLY A O 1
ATOM 1699 N N . LYS A 1 216 ? -6.824 1.150 -34.770 1.00 67.81 216 LYS A N 1
ATOM 1700 C CA . LYS A 1 216 ? -7.291 2.133 -35.754 1.00 67.81 216 LYS A CA 1
ATOM 1701 C C . LYS A 1 216 ? -6.990 1.709 -37.203 1.00 67.81 216 LYS A C 1
ATOM 1703 O O . LYS A 1 216 ? -7.194 2.510 -38.111 1.00 67.81 216 LYS A O 1
ATOM 1708 N N . GLY A 1 217 ? -6.541 0.471 -37.436 1.00 69.44 217 GLY A N 1
ATOM 1709 C CA . GLY A 1 217 ? -6.275 -0.077 -38.772 1.00 69.44 217 GLY A CA 1
ATOM 1710 C C . GLY A 1 217 ? -4.912 0.289 -39.377 1.00 69.44 217 GLY A C 1
ATOM 1711 O O . GLY A 1 217 ? -4.650 -0.060 -40.526 1.00 69.44 217 GLY A O 1
ATOM 1712 N N . GLY A 1 218 ? -4.035 0.967 -38.634 1.00 73.50 218 GLY A N 1
ATOM 1713 C CA . GLY A 1 218 ? -2.629 1.178 -38.987 1.00 73.50 218 GLY A CA 1
ATOM 1714 C C . GLY A 1 218 ? -1.739 0.033 -38.501 1.00 73.50 218 GLY A C 1
ATOM 1715 O O . GLY A 1 218 ? -2.191 -0.844 -37.780 1.00 73.50 218 GLY A O 1
ATOM 1716 N N . THR A 1 219 ? -0.459 0.005 -38.871 1.00 75.00 219 THR A N 1
ATOM 1717 C CA . THR A 1 219 ? 0.506 -0.956 -38.304 1.00 75.00 219 THR A CA 1
ATOM 1718 C C . THR A 1 219 ? 1.232 -0.360 -37.103 1.00 75.00 219 THR A C 1
ATOM 1720 O O . THR A 1 219 ? 1.811 0.724 -37.218 1.00 75.00 219 THR A O 1
ATOM 1723 N N . ILE A 1 220 ? 1.295 -1.10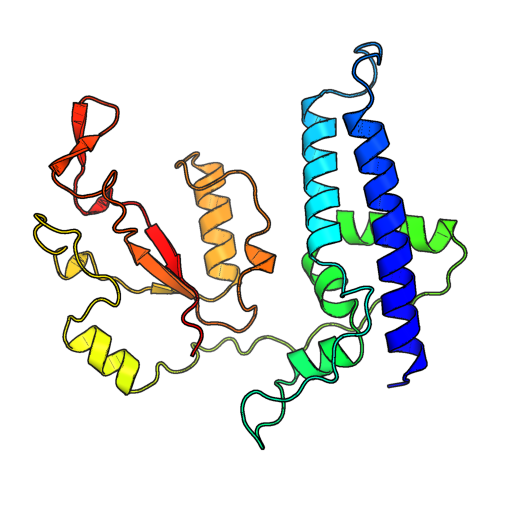4 -35.998 1.00 65.12 220 ILE A N 1
ATOM 1724 C CA . ILE A 1 220 ? 2.073 -0.764 -34.804 1.00 65.12 220 ILE A CA 1
ATOM 1725 C C . ILE A 1 220 ? 3.539 -0.569 -35.207 1.00 65.12 220 ILE A C 1
ATOM 1727 O O . ILE A 1 220 ? 4.171 -1.455 -35.787 1.00 65.12 220 ILE A O 1
ATOM 1731 N N . ARG A 1 221 ? 4.089 0.608 -34.912 1.00 65.00 221 ARG A N 1
ATOM 1732 C CA . ARG A 1 221 ? 5.508 0.938 -35.089 1.00 65.00 221 ARG A CA 1
ATOM 1733 C C . ARG A 1 221 ? 6.296 0.547 -33.840 1.00 65.00 221 ARG A C 1
ATOM 1735 O O . ARG A 1 221 ? 5.756 0.504 -32.742 1.00 65.00 221 ARG A O 1
ATOM 1742 N N . TRP A 1 222 ? 7.602 0.322 -33.979 1.00 60.00 222 TRP A N 1
ATOM 1743 C CA . TRP A 1 222 ? 8.468 -0.095 -32.861 1.00 60.00 222 TRP A CA 1
ATOM 1744 C C . TRP A 1 222 ? 8.451 0.863 -31.659 1.00 60.00 222 TRP A C 1
ATOM 1746 O O . TRP A 1 222 ? 8.577 0.424 -30.521 1.00 60.00 222 TRP A O 1
ATOM 1756 N N . TRP A 1 223 ? 8.245 2.162 -31.881 1.00 57.44 223 TRP A N 1
ATOM 1757 C CA . TRP A 1 223 ? 8.152 3.153 -30.805 1.00 57.44 223 TRP A CA 1
ATOM 1758 C C . TRP A 1 223 ? 6.775 3.179 -30.119 1.00 57.44 223 TRP A C 1
ATOM 1760 O O . TRP A 1 223 ? 6.634 3.817 -29.080 1.00 57.44 223 TRP A O 1
ATOM 1770 N N . GLN A 1 224 ? 5.780 2.485 -30.682 1.00 58.25 224 GLN A N 1
ATOM 1771 C CA . GLN A 1 224 ? 4.426 2.324 -30.135 1.00 58.25 224 GLN A CA 1
ATOM 1772 C C . GLN A 1 224 ? 4.266 1.035 -29.318 1.00 58.25 224 GLN A C 1
ATOM 1774 O O . GLN A 1 224 ? 3.192 0.793 -28.770 1.00 58.25 224 GLN A O 1
ATOM 1779 N N . VAL A 1 225 ? 5.307 0.201 -29.240 1.00 63.22 225 VAL A N 1
ATOM 1780 C CA . VAL A 1 225 ? 5.295 -1.019 -28.427 1.00 63.22 225 VAL A CA 1
ATOM 1781 C C . VAL A 1 225 ? 5.130 -0.620 -26.961 1.00 63.22 225 VAL A C 1
ATOM 1783 O O . VAL A 1 225 ? 5.822 0.277 -26.467 1.00 63.22 225 VAL A O 1
ATOM 1786 N N . HIS A 1 226 ? 4.189 -1.274 -26.280 1.00 57.09 226 HIS A N 1
ATOM 1787 C CA . HIS A 1 226 ? 3.910 -1.046 -24.865 1.00 57.09 226 HIS A CA 1
ATOM 1788 C C . HIS A 1 226 ? 5.186 -1.251 -24.032 1.00 57.09 226 HIS A C 1
ATOM 1790 O O . HIS A 1 226 ? 6.104 -1.942 -24.464 1.00 57.09 226 HIS A O 1
ATOM 1796 N N . ARG A 1 227 ? 5.307 -0.617 -22.864 1.00 60.69 227 ARG A N 1
ATOM 1797 C CA . ARG A 1 227 ? 6.479 -0.774 -21.987 1.00 60.69 227 ARG A CA 1
ATOM 1798 C C . ARG A 1 227 ? 6.033 -1.304 -20.639 1.00 60.69 227 ARG A C 1
ATOM 1800 O O . ARG A 1 227 ? 5.174 -0.711 -19.999 1.00 60.69 227 ARG A O 1
ATOM 1807 N N . THR A 1 228 ? 6.655 -2.386 -20.204 1.00 54.94 228 THR A N 1
ATOM 1808 C CA . THR A 1 228 ? 6.460 -2.994 -18.890 1.00 54.94 228 THR A CA 1
ATOM 1809 C C . THR A 1 228 ? 7.626 -2.655 -17.975 1.00 54.94 228 THR A C 1
ATOM 1811 O O . THR A 1 228 ? 8.782 -2.609 -18.398 1.00 54.94 228 THR A O 1
ATOM 1814 N N . VAL A 1 229 ? 7.328 -2.446 -16.696 1.00 52.66 229 VAL A N 1
ATOM 1815 C CA . VAL A 1 229 ? 8.358 -2.382 -15.657 1.00 52.66 229 VAL A CA 1
ATOM 1816 C C . VAL A 1 229 ? 8.633 -3.796 -15.183 1.00 52.66 229 VAL A C 1
ATOM 1818 O O . VAL A 1 229 ? 7.708 -4.513 -14.805 1.00 52.66 229 VAL A O 1
ATOM 1821 N N . THR A 1 230 ? 9.900 -4.194 -15.194 1.00 52.50 230 THR A N 1
ATOM 1822 C CA . THR A 1 230 ? 10.324 -5.474 -14.629 1.00 52.50 230 THR A CA 1
ATOM 1823 C C . THR A 1 230 ? 11.279 -5.236 -13.474 1.00 52.50 230 THR A C 1
ATOM 1825 O O . THR A 1 230 ? 12.290 -4.546 -13.633 1.00 52.50 230 THR A O 1
ATOM 1828 N N . ASP A 1 231 ? 10.971 -5.852 -12.337 1.00 47.59 231 ASP A N 1
ATOM 1829 C CA . ASP A 1 231 ? 11.873 -5.966 -11.199 1.00 47.59 231 ASP A CA 1
ATOM 1830 C C . ASP A 1 231 ? 12.851 -7.118 -11.487 1.00 47.59 231 ASP A C 1
ATOM 1832 O O . ASP A 1 231 ? 12.444 -8.276 -11.626 1.00 47.59 231 ASP A O 1
ATOM 1836 N N . VAL A 1 232 ? 14.142 -6.820 -11.652 1.00 41.53 232 VAL A N 1
ATOM 1837 C CA . VAL A 1 232 ? 15.158 -7.864 -11.869 1.00 41.53 232 VAL A CA 1
ATOM 1838 C C . VA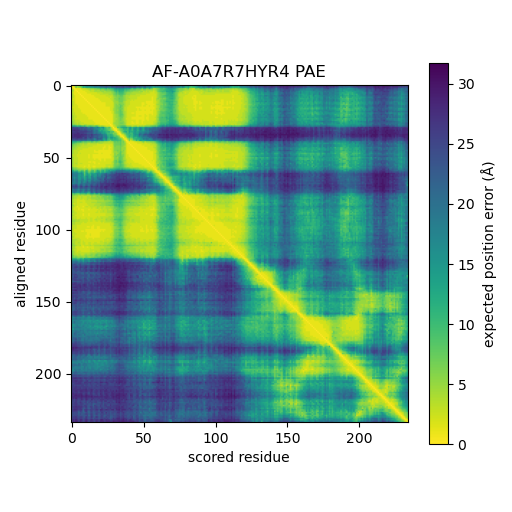L A 1 232 ? 15.550 -8.415 -10.504 1.00 41.53 232 VAL A C 1
ATOM 1840 O O . VAL A 1 232 ? 16.617 -8.110 -9.966 1.00 41.53 232 VAL A O 1
ATOM 1843 N N . ARG A 1 233 ? 14.669 -9.231 -9.921 1.00 36.84 233 ARG A N 1
ATOM 1844 C CA . ARG A 1 233 ? 15.008 -9.987 -8.713 1.00 36.84 233 ARG A CA 1
ATOM 1845 C C . ARG A 1 233 ? 16.106 -10.998 -9.051 1.00 36.84 233 ARG A C 1
ATOM 1847 O O . ARG A 1 233 ? 15.980 -11.766 -10.003 1.00 36.84 233 ARG A O 1
ATOM 1854 N N . ARG A 1 234 ? 17.208 -10.909 -8.300 1.00 37.50 234 ARG A N 1
ATOM 1855 C CA . ARG A 1 234 ? 18.419 -11.740 -8.414 1.00 37.50 234 ARG A CA 1
ATOM 1856 C C . ARG A 1 234 ? 18.175 -13.203 -8.071 1.00 37.50 234 ARG A C 1
ATOM 1858 O O . ARG A 1 234 ? 17.399 -13.453 -7.124 1.00 37.50 234 ARG A O 1
#

Sequence (234 aa):
MSRRETRLDRDIAAMLAAKAFTEIRYLAGDARRSPQNTSAEEDLERIRFLADLCHNLPPIARPRPWRPSRRGAPGGSREQAMAERPMGWTWHTTGPEGRAWMLRHIEQDGRRWTPPPPLPAHHTGPSPMTLRQQITVLLGRWPVRAPAGRLPLPAEAHVLKALDTDAVCALYAEAGRLRLGIGHGGPWRAHLDPDGVHYLVTDPANYYWPGNTDGKGGTIRWWQVHRTVTDVRR

Radius of gyration: 22.04 Å; Cα contacts (8 Å, |Δi|>4): 232; chains: 1; bounding box: 61×29×62 Å

pLDDT: mean 71.89, std 16.08, range [36.84, 97.31]

Mean predicted aligned error: 14.78 Å

Solvent-accessible surface area (backbone atoms only — not comparable to full-atom values): 14314 Å² total; per-residue (Å²): 137,57,76,64,54,36,46,49,37,34,54,49,32,44,50,51,41,54,51,39,52,52,52,38,50,56,58,71,66,51,91,77,66,72,86,84,79,70,55,75,64,58,46,51,52,50,39,51,53,41,52,53,53,48,70,47,42,44,69,67,62,81,71,75,82,83,67,62,95,49,92,85,61,81,74,51,74,51,56,49,52,36,65,56,34,43,43,31,59,36,62,71,69,50,46,71,66,44,46,52,54,50,51,52,54,36,54,75,70,70,51,92,77,77,84,64,72,83,72,68,79,78,77,93,56,82,74,76,70,52,70,67,54,52,50,36,58,74,66,69,53,62,96,66,77,60,54,90,97,51,80,67,80,56,78,87,61,65,60,68,45,79,30,48,46,67,57,51,46,53,50,46,54,48,32,28,77,68,66,66,82,49,60,83,75,74,71,58,74,80,74,46,54,77,88,38,66,33,30,41,38,65,37,68,51,84,78,43,35,61,72,32,68,38,101,81,78,46,63,32,46,75,89,69,33,46,73,38,78,46,78,77,77,128

Secondary structure (DSSP, 8-state):
--HHHHHHHHHHHHHHHHHHHHHHHHHHT-TT--TTS--HHHHHHHHHHHHHHHHTSPPSS-PPPPPPSSTTPPPPHHHHHHHH-TTHHHHHHSHHHHHHHHHHHHHHTT---PPPPPPPPP--SPPPPPHHHHHHHHTT--SSPPPTT-PPPPGGG---EEE-HHHHHHHHHHHHHTT-SS-S---GGGTS-TTSPEEEEE---TTSSTTSBPTTSSBPPGGGS-EEEEE---

Organism: NCBI:txid227318